Protein AF-A0A929G577-F1 (afdb_monomer)

Secondary structure (DSSP, 8-state):
---HHIIIIIHHHHHHHHHHHHHTTTBHHHHHHHHHHHHHHHHHHHHHHHHHHHHHHHHHHHHHHHHHHHHTT-HHHHHHHHHHHHHHTT--GGGGGHHHHHHHHHHHHHHHHHHHHT--SHHHHHHHHHH--S-HHHHTT-S-B-EETTEETTS--SSSHHHHHHHHHHHHHHHHH----SSHHHHHHHHHHHHHHHHHHHHHHHHS-HHHHHHHHHHHHHHHHHHHHHHTTGGGSPPPSTT--------------------

Solvent-accessible surface area (backbone atoms only — not comparable to full-atom values): 14732 Å² total; per-residue (Å²): 133,85,50,72,60,46,66,70,47,29,34,53,51,33,42,50,38,40,32,37,9,37,76,51,80,38,28,39,52,60,12,46,54,51,50,48,51,53,52,50,58,73,43,36,72,58,50,54,54,45,51,51,53,52,48,55,54,59,71,42,43,68,61,53,48,50,45,45,72,75,28,62,93,38,64,70,60,34,54,50,52,52,51,48,54,32,59,77,67,70,52,66,78,69,58,74,53,50,63,59,64,60,44,51,59,55,50,54,36,49,46,54,26,49,58,46,61,59,41,85,48,72,69,44,46,55,56,40,57,75,54,50,63,96,45,71,56,42,70,71,28,65,83,50,38,51,62,41,94,97,39,48,34,74,38,48,48,86,79,51,59,65,23,51,48,33,17,51,42,43,32,50,51,46,38,31,72,55,71,91,56,89,49,68,70,58,35,52,50,51,49,46,54,49,50,49,52,19,49,51,51,18,52,44,26,55,73,36,32,27,45,56,37,50,40,47,37,53,50,39,54,52,48,45,54,54,41,39,76,76,62,42,58,39,54,74,55,74,75,80,78,81,83,70,69,76,82,73,79,92,71,81,97,79,84,85,89,81,91,83,88,90,133

Structure (mmCIF, N/CA/C/O backbone):
data_AF-A0A929G577-F1
#
_entry.id   AF-A0A929G577-F1
#
loop_
_atom_site.group_PDB
_atom_site.id
_atom_site.type_symbol
_atom_site.label_atom_id
_atom_site.label_alt_id
_atom_site.label_comp_id
_atom_site.label_asym_id
_atom_site.label_entity_id
_atom_site.label_seq_id
_atom_site.pdbx_PDB_ins_code
_atom_site.Cartn_x
_atom_site.Cartn_y
_atom_site.Cartn_z
_atom_site.occupancy
_atom_site.B_iso_or_equiv
_atom_site.auth_seq_id
_atom_site.auth_comp_id
_atom_site.auth_asym_id
_atom_site.auth_atom_id
_atom_site.pdbx_PDB_model_num
ATOM 1 N N . MET A 1 1 ? 28.062 -8.732 -1.985 1.00 46.91 1 MET A N 1
ATOM 2 C CA . MET A 1 1 ? 27.362 -9.634 -1.044 1.00 46.91 1 MET A CA 1
ATOM 3 C C . MET A 1 1 ? 25.885 -9.305 -1.146 1.00 46.91 1 MET A C 1
ATOM 5 O O . MET A 1 1 ? 25.525 -8.196 -0.783 1.00 46.91 1 MET A O 1
ATOM 9 N N . THR A 1 2 ? 25.064 -10.176 -1.731 1.00 66.19 2 THR A N 1
ATOM 10 C CA . THR A 1 2 ? 23.622 -9.915 -1.867 1.00 66.19 2 THR A CA 1
ATOM 11 C C . THR A 1 2 ? 22.959 -10.076 -0.506 1.00 66.19 2 THR A C 1
ATOM 13 O O . THR A 1 2 ? 22.998 -11.157 0.083 1.00 66.19 2 THR A O 1
ATOM 16 N N . ASP A 1 3 ? 22.401 -8.993 0.019 1.00 86.00 3 ASP A N 1
ATOM 17 C CA . ASP A 1 3 ? 21.601 -8.999 1.236 1.00 86.00 3 ASP A CA 1
ATOM 18 C C . ASP A 1 3 ? 20.341 -9.882 1.067 1.00 86.00 3 ASP A C 1
ATOM 20 O O . ASP A 1 3 ? 19.809 -10.010 -0.038 1.00 86.00 3 ASP A O 1
ATOM 24 N N . PRO A 1 4 ? 19.819 -10.511 2.138 1.00 88.56 4 PRO A N 1
ATOM 25 C CA . PRO A 1 4 ? 18.631 -11.365 2.036 1.00 88.56 4 PRO A CA 1
ATOM 26 C C . PRO A 1 4 ? 17.405 -10.648 1.455 1.00 88.56 4 PRO A C 1
ATOM 28 O O . PRO A 1 4 ? 16.566 -11.276 0.812 1.00 88.56 4 PRO A O 1
ATOM 31 N N . TRP A 1 5 ? 17.303 -9.333 1.660 1.00 88.31 5 TRP A N 1
ATOM 32 C CA . TRP A 1 5 ? 16.229 -8.513 1.110 1.00 88.31 5 TRP A CA 1
ATOM 33 C C . TRP A 1 5 ? 16.303 -8.434 -0.418 1.00 88.31 5 TRP A C 1
ATOM 35 O O . TRP A 1 5 ? 15.289 -8.656 -1.091 1.00 88.31 5 TRP A O 1
ATOM 45 N N . SER A 1 6 ? 17.493 -8.184 -0.969 1.00 86.75 6 SER A N 1
ATOM 46 C CA . SER A 1 6 ? 17.673 -8.134 -2.414 1.00 86.75 6 SER A CA 1
ATOM 47 C C . SER A 1 6 ? 17.374 -9.479 -3.068 1.00 86.75 6 SER A C 1
ATOM 49 O O . SER A 1 6 ? 16.644 -9.538 -4.053 1.00 86.75 6 SER A O 1
ATOM 51 N N . LEU A 1 7 ? 17.840 -10.574 -2.469 1.00 86.56 7 LEU A N 1
ATOM 52 C CA . LEU A 1 7 ? 17.656 -11.914 -3.023 1.00 86.56 7 LEU A CA 1
ATOM 53 C C . LEU A 1 7 ? 16.202 -12.413 -2.957 1.00 86.56 7 LEU A C 1
ATOM 55 O O . LEU A 1 7 ? 15.719 -12.994 -3.926 1.00 86.56 7 LEU A O 1
ATOM 59 N N . ILE A 1 8 ? 15.509 -12.205 -1.832 1.00 88.62 8 ILE A N 1
ATOM 60 C CA . ILE A 1 8 ? 14.186 -12.809 -1.579 1.00 88.62 8 ILE A CA 1
ATOM 61 C C . ILE A 1 8 ? 13.042 -11.931 -2.087 1.00 88.62 8 ILE A C 1
ATOM 63 O O . ILE A 1 8 ? 12.005 -12.451 -2.497 1.00 88.62 8 ILE A O 1
ATOM 67 N N . VAL A 1 9 ? 13.193 -10.607 -2.030 1.00 90.69 9 VAL A N 1
ATOM 68 C CA . VAL A 1 9 ? 12.091 -9.679 -2.310 1.00 90.69 9 VAL A CA 1
ATOM 69 C C . VAL A 1 9 ? 12.389 -8.845 -3.543 1.00 90.69 9 VAL A C 1
ATOM 71 O O . VAL A 1 9 ? 11.613 -8.858 -4.495 1.00 90.69 9 VAL A O 1
ATOM 74 N N . LEU A 1 10 ? 13.511 -8.133 -3.552 1.00 90.50 10 LEU A N 1
ATOM 75 C CA . LEU A 1 10 ? 13.765 -7.116 -4.567 1.00 90.50 10 LEU A CA 1
ATOM 76 C C . LEU A 1 10 ? 13.997 -7.704 -5.957 1.00 90.50 10 LEU A C 1
ATOM 78 O O . LEU A 1 10 ? 13.327 -7.296 -6.897 1.00 90.50 10 LEU A O 1
ATOM 82 N N . ASN A 1 11 ? 14.910 -8.667 -6.090 1.00 91.00 11 ASN A N 1
ATOM 83 C CA . ASN A 1 11 ? 15.264 -9.253 -7.379 1.00 91.00 11 ASN A CA 1
ATOM 84 C C . ASN A 1 11 ? 14.065 -9.978 -7.998 1.00 91.00 11 ASN A C 1
ATOM 86 O O . ASN A 1 11 ? 13.803 -9.736 -9.176 1.00 91.00 11 ASN A O 1
ATOM 90 N N . PRO A 1 12 ? 13.276 -10.780 -7.254 1.00 91.50 12 PRO A N 1
ATOM 91 C CA . PRO A 1 12 ? 12.045 -11.341 -7.795 1.00 91.50 12 PRO A CA 1
ATOM 92 C C . PRO A 1 12 ? 11.060 -10.268 -8.261 1.00 91.50 12 PRO A C 1
ATOM 94 O O . PRO A 1 12 ? 10.564 -10.352 -9.381 1.00 91.50 12 PRO A O 1
ATOM 97 N N . VAL A 1 13 ? 10.799 -9.238 -7.447 1.00 92.56 13 VAL A N 1
ATOM 98 C CA . VAL A 1 13 ? 9.854 -8.166 -7.805 1.00 92.56 13 VAL A CA 1
ATOM 99 C C . VAL A 1 13 ? 10.325 -7.405 -9.046 1.00 92.56 13 VAL A C 1
ATOM 101 O O . VAL A 1 13 ? 9.534 -7.203 -9.963 1.00 92.56 13 VAL A O 1
ATOM 104 N N . LEU A 1 14 ? 11.606 -7.044 -9.110 1.00 91.62 14 LEU A N 1
ATOM 105 C CA . LEU A 1 14 ? 12.225 -6.345 -10.234 1.00 91.62 14 LEU A CA 1
ATOM 106 C C . LEU A 1 14 ? 12.154 -7.165 -11.526 1.00 91.62 14 LEU A C 1
ATOM 108 O O . LEU A 1 14 ? 11.685 -6.668 -12.546 1.00 91.62 14 LEU A O 1
ATOM 112 N N . ASN A 1 15 ? 12.573 -8.431 -11.482 1.00 91.19 15 ASN A N 1
ATOM 113 C CA . ASN A 1 15 ? 12.586 -9.293 -12.662 1.00 91.19 15 ASN A CA 1
ATOM 114 C C . ASN A 1 15 ? 11.176 -9.620 -13.150 1.00 91.19 15 ASN A C 1
ATOM 116 O O . ASN A 1 15 ? 10.933 -9.598 -14.353 1.00 91.19 15 ASN A O 1
ATOM 120 N N . VAL A 1 16 ? 10.231 -9.872 -12.239 1.00 92.19 16 VAL A N 1
ATOM 121 C CA . VAL A 1 16 ? 8.821 -10.064 -12.606 1.00 92.19 16 VAL A CA 1
ATOM 122 C C . VAL A 1 16 ? 8.252 -8.788 -13.218 1.00 92.19 16 VAL A C 1
ATOM 124 O O . VAL A 1 16 ? 7.550 -8.868 -14.218 1.00 92.19 16 VAL A O 1
ATOM 127 N N . LEU A 1 17 ? 8.571 -7.612 -12.674 1.00 91.75 17 LEU A N 1
ATOM 128 C CA . LEU A 1 17 ? 8.107 -6.339 -13.222 1.00 91.75 17 LEU A CA 1
ATOM 129 C C . LEU A 1 17 ? 8.631 -6.101 -14.647 1.00 91.75 17 LEU A C 1
ATOM 131 O O . LEU A 1 17 ? 7.856 -5.719 -15.521 1.00 91.75 17 LEU A O 1
ATOM 135 N N . ILE A 1 18 ? 9.914 -6.373 -14.898 1.00 90.00 18 ILE A N 1
ATOM 136 C CA . ILE A 1 18 ? 10.523 -6.249 -16.233 1.00 90.00 18 ILE A CA 1
ATOM 137 C C . ILE A 1 18 ? 9.976 -7.317 -17.193 1.00 90.00 18 ILE A C 1
ATOM 139 O O . ILE A 1 18 ? 9.673 -7.023 -18.344 1.00 90.00 18 ILE A O 1
ATOM 143 N N . ALA A 1 19 ? 9.780 -8.552 -16.733 1.00 90.75 19 ALA A N 1
ATOM 144 C CA . ALA A 1 19 ? 9.179 -9.595 -17.561 1.00 90.75 19 ALA A CA 1
ATOM 145 C C . ALA A 1 19 ? 7.718 -9.273 -17.922 1.00 90.75 19 ALA A C 1
ATOM 147 O O . ALA A 1 19 ? 7.275 -9.521 -19.039 1.00 90.75 19 ALA A O 1
ATOM 148 N N . LEU A 1 20 ? 6.956 -8.690 -16.992 1.00 91.38 20 LEU A N 1
ATOM 149 C CA . LEU A 1 20 ? 5.596 -8.231 -17.267 1.00 91.38 20 LEU A CA 1
ATOM 150 C C . LEU A 1 20 ? 5.586 -7.073 -18.264 1.00 91.38 20 LEU A C 1
ATOM 152 O O . LEU A 1 20 ? 4.678 -7.014 -19.087 1.00 91.38 20 LEU A O 1
ATOM 156 N N . SER A 1 21 ? 6.574 -6.173 -18.225 1.00 89.94 21 SER A N 1
ATOM 157 C CA . SER A 1 21 ? 6.635 -5.072 -19.186 1.00 89.94 21 SER A CA 1
ATOM 158 C C . SER A 1 21 ? 6.885 -5.575 -20.604 1.00 89.94 21 SER A C 1
ATOM 160 O O . SER A 1 21 ? 6.195 -5.116 -21.511 1.00 89.94 21 SER A O 1
ATOM 162 N N . SER A 1 22 ? 7.763 -6.561 -20.817 1.00 86.62 22 SER A N 1
ATOM 163 C CA . SER A 1 22 ? 7.970 -7.137 -22.155 1.00 86.62 22 SER A CA 1
ATOM 164 C C . SER A 1 22 ? 6.767 -7.926 -22.661 1.00 86.62 22 SER A C 1
ATOM 166 O O . SER A 1 22 ? 6.402 -7.782 -23.826 1.00 86.62 22 SER A O 1
ATOM 168 N N . VAL A 1 23 ? 6.097 -8.696 -21.797 1.00 88.31 23 VAL A N 1
ATOM 169 C CA . VAL A 1 23 ? 4.860 -9.409 -22.165 1.00 88.31 23 VAL A CA 1
ATOM 170 C C . VAL A 1 23 ? 3.724 -8.433 -22.501 1.00 88.31 23 VAL A C 1
ATOM 172 O O . VAL A 1 23 ? 2.916 -8.708 -23.384 1.00 88.31 23 VAL A O 1
ATOM 175 N N . LEU A 1 24 ? 3.674 -7.272 -21.842 1.00 89.69 24 LEU A N 1
ATOM 176 C CA . LEU A 1 24 ? 2.654 -6.237 -22.040 1.00 89.69 24 LEU A CA 1
ATOM 177 C C . LEU A 1 24 ? 3.111 -5.154 -23.032 1.00 89.69 24 LEU A C 1
ATOM 179 O O . LEU A 1 24 ? 2.905 -3.960 -22.802 1.00 89.69 24 LEU A O 1
ATOM 183 N N . TRP A 1 25 ? 3.716 -5.576 -24.146 1.00 86.31 25 TRP A N 1
ATOM 184 C CA . TRP A 1 25 ? 4.112 -4.718 -25.275 1.00 86.31 25 TRP A CA 1
ATOM 185 C C . TRP A 1 25 ? 5.078 -3.578 -24.913 1.00 86.31 25 TRP A C 1
ATOM 187 O O . TRP A 1 25 ? 5.026 -2.496 -25.493 1.00 86.31 25 TRP A O 1
ATOM 197 N N . GLY A 1 26 ? 5.948 -3.795 -23.929 1.00 83.25 26 GLY A N 1
ATOM 198 C CA . GLY A 1 26 ? 6.905 -2.795 -23.449 1.00 83.25 26 GLY A CA 1
ATOM 199 C C . GLY A 1 26 ? 6.294 -1.724 -22.538 1.00 83.25 26 GLY A C 1
ATOM 200 O O . GLY A 1 26 ? 6.977 -0.757 -22.197 1.00 83.25 26 GLY A O 1
ATOM 201 N N . ASN A 1 27 ? 5.028 -1.864 -22.127 1.00 89.38 27 ASN A N 1
ATOM 202 C CA . ASN A 1 27 ? 4.348 -0.866 -21.309 1.00 89.38 27 ASN A CA 1
ATOM 203 C C . ASN A 1 27 ? 4.583 -1.101 -19.810 1.00 89.38 27 ASN A C 1
ATOM 205 O O . ASN A 1 27 ? 3.964 -1.961 -19.175 1.00 89.38 27 ASN A O 1
ATOM 209 N N . PHE A 1 28 ? 5.449 -0.282 -19.218 1.00 91.06 28 PHE A N 1
ATOM 210 C CA . PHE A 1 28 ? 5.810 -0.414 -17.810 1.00 91.06 28 PHE A CA 1
ATOM 211 C C . PHE A 1 28 ? 4.658 -0.057 -16.853 1.00 91.06 28 PHE A C 1
ATOM 213 O O . PHE A 1 28 ? 4.560 -0.617 -15.764 1.00 91.06 28 PHE A O 1
ATOM 220 N N . GLY A 1 29 ? 3.725 0.810 -17.260 1.00 93.25 29 GLY A N 1
ATOM 221 C CA . GLY A 1 29 ? 2.542 1.135 -16.456 1.00 93.25 29 GLY A CA 1
ATOM 222 C C . GLY A 1 29 ? 1.577 -0.044 -16.341 1.00 93.25 29 GLY A C 1
ATOM 223 O O . GLY A 1 29 ? 1.113 -0.363 -15.244 1.00 93.25 29 GLY A O 1
ATOM 224 N N . LEU A 1 30 ? 1.344 -0.760 -17.447 1.00 93.88 30 LEU A N 1
ATOM 225 C CA . LEU A 1 30 ? 0.581 -2.011 -17.431 1.00 93.88 30 LEU A CA 1
ATOM 226 C C . LEU A 1 30 ? 1.282 -3.089 -16.596 1.00 93.88 30 LEU A C 1
ATOM 228 O O . LEU A 1 30 ? 0.609 -3.821 -15.873 1.00 93.88 30 LEU A O 1
ATOM 232 N N . ALA A 1 31 ? 2.617 -3.144 -16.628 1.00 94.00 31 ALA A N 1
ATOM 233 C CA . ALA A 1 31 ? 3.390 -4.055 -15.787 1.00 94.00 31 ALA A CA 1
ATOM 234 C C . ALA A 1 31 ? 3.182 -3.784 -14.290 1.00 94.00 31 ALA A C 1
ATOM 236 O O . ALA A 1 31 ? 2.949 -4.721 -13.526 1.00 94.00 31 ALA A O 1
ATOM 237 N N . ILE A 1 32 ? 3.177 -2.511 -13.872 1.00 94.56 32 ILE A N 1
ATOM 238 C CA . ILE A 1 32 ? 2.873 -2.120 -12.485 1.00 94.56 32 ILE A CA 1
ATOM 239 C C . ILE A 1 32 ? 1.452 -2.554 -12.104 1.00 94.56 32 ILE A C 1
ATOM 241 O O . ILE A 1 32 ? 1.252 -3.129 -11.032 1.00 94.56 32 ILE A O 1
ATOM 245 N N . ILE A 1 33 ? 0.459 -2.323 -12.970 1.00 96.25 33 ILE A N 1
ATOM 246 C CA . ILE A 1 33 ? -0.934 -2.736 -12.728 1.00 96.25 33 ILE A CA 1
ATOM 247 C C . ILE A 1 33 ? -1.023 -4.260 -12.575 1.00 96.25 33 ILE A C 1
ATOM 249 O O . ILE A 1 33 ? -1.580 -4.748 -11.590 1.00 96.25 33 ILE A O 1
ATOM 253 N N . ALA A 1 34 ? -0.438 -5.013 -13.507 1.00 95.94 34 ALA A N 1
ATOM 254 C CA . ALA A 1 34 ? -0.445 -6.472 -13.497 1.00 95.94 34 ALA A CA 1
ATOM 255 C C . ALA A 1 34 ? 0.243 -7.034 -12.246 1.00 95.94 34 ALA A C 1
ATOM 257 O O . ALA A 1 34 ? -0.329 -7.877 -11.555 1.00 95.94 34 ALA A O 1
ATOM 258 N N . LEU A 1 35 ? 1.420 -6.509 -11.891 1.00 94.69 35 LEU A N 1
ATOM 259 C CA . LEU A 1 35 ? 2.123 -6.885 -10.667 1.00 94.69 35 LEU A CA 1
ATOM 260 C C . LEU A 1 35 ? 1.274 -6.590 -9.424 1.00 94.69 35 LEU A C 1
ATOM 262 O O . LEU A 1 35 ? 1.186 -7.424 -8.524 1.00 94.69 35 LEU A O 1
ATOM 266 N N . THR A 1 36 ? 0.604 -5.434 -9.385 1.00 95.12 36 THR A N 1
ATOM 267 C CA . THR A 1 36 ? -0.298 -5.070 -8.282 1.00 95.12 36 THR A CA 1
ATOM 268 C C . THR A 1 36 ? -1.408 -6.102 -8.122 1.00 95.12 36 THR A C 1
ATOM 270 O O . THR A 1 36 ? -1.672 -6.549 -7.006 1.00 95.12 36 THR A O 1
ATOM 273 N N . VAL A 1 37 ? -2.041 -6.509 -9.226 1.00 96.06 37 VAL A N 1
ATOM 274 C CA . VAL A 1 37 ? -3.089 -7.537 -9.223 1.00 96.06 37 VAL A CA 1
ATOM 275 C C . VAL A 1 37 ? -2.532 -8.874 -8.740 1.00 96.06 37 VAL A C 1
ATOM 277 O O . VAL A 1 37 ? -3.124 -9.478 -7.849 1.00 96.06 37 VAL A O 1
ATOM 280 N N . ILE A 1 38 ? -1.375 -9.310 -9.246 1.00 94.62 38 ILE A N 1
ATOM 281 C CA . ILE A 1 38 ? -0.730 -10.571 -8.844 1.00 94.62 38 ILE A CA 1
ATOM 282 C C . ILE A 1 38 ? -0.440 -10.580 -7.339 1.00 94.62 38 ILE A C 1
ATOM 284 O O . ILE A 1 38 ? -0.838 -11.512 -6.640 1.00 94.62 38 ILE A O 1
ATOM 288 N N . VAL A 1 39 ? 0.186 -9.523 -6.814 1.00 92.44 39 VAL A N 1
ATOM 289 C CA . VAL A 1 39 ? 0.488 -9.409 -5.379 1.00 92.44 39 VAL A CA 1
ATOM 290 C C . VAL A 1 39 ? -0.802 -9.373 -4.556 1.00 92.44 39 VAL A C 1
ATOM 292 O O . VAL A 1 39 ? -0.895 -10.039 -3.527 1.00 92.44 39 VAL A O 1
ATOM 295 N N . ARG A 1 40 ? -1.834 -8.650 -5.008 1.00 92.06 40 ARG A N 1
ATOM 296 C CA . ARG A 1 40 ? -3.137 -8.602 -4.325 1.00 92.06 40 ARG A CA 1
ATOM 297 C C . ARG A 1 40 ? -3.844 -9.956 -4.316 1.00 92.06 40 ARG A C 1
ATOM 299 O O . ARG A 1 40 ? -4.445 -10.289 -3.300 1.00 92.06 40 ARG A O 1
ATOM 306 N N . LEU A 1 41 ? -3.752 -10.741 -5.389 1.00 93.94 41 LEU A N 1
ATOM 307 C CA . LEU A 1 41 ? -4.303 -12.097 -5.451 1.00 93.94 41 LEU A CA 1
ATOM 308 C C . LEU A 1 41 ? -3.530 -13.061 -4.546 1.00 93.94 41 LEU A C 1
ATOM 310 O O . LEU A 1 41 ? -4.147 -13.816 -3.798 1.00 93.94 41 LEU A O 1
ATOM 314 N N . ALA A 1 42 ? -2.198 -12.983 -4.535 1.00 92.56 42 ALA A N 1
ATOM 315 C CA . ALA A 1 42 ? -1.363 -13.783 -3.640 1.00 92.56 42 ALA A CA 1
ATOM 316 C C . ALA A 1 42 ? -1.642 -13.473 -2.157 1.00 92.56 42 ALA A C 1
ATOM 318 O O . ALA A 1 42 ? -1.711 -14.376 -1.324 1.00 92.56 42 ALA A O 1
ATOM 319 N N . LEU A 1 43 ? -1.863 -12.196 -1.824 1.00 91.38 43 LEU A N 1
ATOM 320 C CA . LEU A 1 43 ? -2.196 -11.746 -0.470 1.00 91.38 43 LEU A CA 1
ATOM 321 C C . LEU A 1 43 ? -3.694 -11.842 -0.140 1.00 91.38 43 LEU A C 1
ATOM 323 O O . LEU A 1 43 ? -4.068 -11.657 1.019 1.00 91.38 43 LEU A O 1
ATOM 327 N N . LEU A 1 44 ? -4.558 -12.179 -1.101 1.00 92.56 44 LEU A N 1
ATOM 328 C CA . LEU A 1 44 ? -6.006 -12.264 -0.912 1.00 92.56 44 LEU A CA 1
ATOM 329 C C . LEU A 1 44 ? -6.428 -13.138 0.282 1.00 92.56 44 LEU A C 1
ATOM 331 O O . LEU A 1 44 ? -7.215 -12.647 1.093 1.00 92.56 44 LEU A O 1
ATOM 335 N N . PRO A 1 45 ? -5.934 -14.381 0.480 1.00 92.38 45 PRO A N 1
ATOM 336 C CA . PRO A 1 45 ? -6.343 -15.189 1.632 1.00 92.38 45 PRO A CA 1
ATOM 337 C C . PRO A 1 45 ? -6.010 -14.511 2.966 1.00 92.38 45 PRO A C 1
ATOM 339 O O . PRO A 1 45 ? -6.776 -14.613 3.928 1.00 92.38 45 PRO A O 1
ATOM 342 N N . LEU A 1 46 ? -4.896 -13.779 3.020 1.00 90.62 46 LEU A N 1
ATOM 343 C CA . LEU A 1 46 ? -4.516 -12.992 4.184 1.00 90.62 46 LEU A CA 1
ATOM 344 C C . LEU A 1 46 ? -5.443 -11.780 4.358 1.00 90.62 46 LEU A C 1
ATOM 346 O O . LEU A 1 46 ? -5.970 -11.569 5.451 1.00 90.62 46 LEU A O 1
ATOM 350 N N . THR A 1 47 ? -5.699 -11.026 3.287 1.00 89.75 47 THR A N 1
ATOM 351 C CA . THR A 1 47 ? -6.602 -9.866 3.297 1.00 89.75 47 THR A CA 1
ATOM 352 C C . THR A 1 47 ? -8.023 -10.252 3.704 1.00 89.75 47 THR A C 1
ATOM 354 O O . THR A 1 47 ? -8.645 -9.558 4.504 1.00 89.75 47 THR A O 1
ATOM 357 N N . LEU A 1 48 ? -8.536 -11.397 3.249 1.00 91.44 48 LEU A N 1
ATOM 358 C CA . LEU A 1 48 ? -9.853 -11.895 3.651 1.00 91.44 48 LEU A CA 1
ATOM 359 C C . LEU A 1 48 ? -9.922 -12.194 5.155 1.00 91.44 48 LEU A C 1
ATOM 361 O O . LEU A 1 48 ? -10.928 -11.877 5.793 1.00 91.44 48 LEU A O 1
ATOM 365 N N . LYS A 1 49 ? -8.864 -12.770 5.743 1.00 88.94 49 LYS A N 1
ATOM 366 C CA . LYS A 1 49 ? -8.782 -12.980 7.200 1.00 88.94 49 LYS A CA 1
ATOM 367 C C . LYS A 1 49 ? -8.775 -11.645 7.952 1.00 88.94 49 LYS A C 1
ATOM 369 O O . LYS A 1 49 ? -9.521 -11.498 8.919 1.00 88.94 49 LYS A O 1
ATOM 374 N N . GLN A 1 50 ? -8.001 -10.666 7.478 1.00 87.81 50 GLN A N 1
ATOM 375 C CA . GLN A 1 50 ? -7.941 -9.319 8.060 1.00 87.81 50 GLN A CA 1
ATOM 376 C C . GLN A 1 50 ? -9.309 -8.619 8.015 1.00 87.81 50 GLN A C 1
ATOM 378 O O . GLN A 1 50 ? -9.790 -8.144 9.040 1.00 87.81 50 GLN A O 1
ATOM 383 N N . LEU A 1 51 ? -9.985 -8.627 6.863 1.00 88.19 51 LEU A N 1
ATOM 384 C CA . LEU A 1 51 ? -11.291 -7.982 6.695 1.00 88.19 51 LEU A CA 1
ATOM 385 C C . LEU A 1 51 ? -12.383 -8.633 7.550 1.00 88.19 51 LEU A C 1
ATOM 387 O O . LEU A 1 51 ? -13.230 -7.932 8.104 1.00 88.19 51 LEU A O 1
ATOM 391 N N . LYS A 1 52 ? -12.360 -9.963 7.707 1.00 87.62 52 LYS A N 1
ATOM 392 C CA . LYS A 1 52 ? -13.272 -10.669 8.622 1.00 87.62 52 LYS A CA 1
ATOM 393 C C . LYS A 1 52 ? -13.054 -10.243 10.076 1.00 87.62 52 LYS A C 1
ATOM 395 O O . LYS A 1 52 ? -14.034 -9.992 10.775 1.00 87.62 52 LYS A O 1
ATOM 400 N N . ALA A 1 53 ? -11.801 -10.098 10.511 1.00 86.94 53 ALA A N 1
ATOM 401 C CA . ALA A 1 53 ? -11.484 -9.598 11.849 1.00 86.94 53 ALA A CA 1
ATOM 402 C C . ALA A 1 53 ? -11.980 -8.154 12.050 1.00 86.94 53 ALA A C 1
ATOM 404 O O . ALA A 1 53 ? -12.614 -7.850 13.062 1.00 86.94 53 ALA A O 1
ATOM 405 N N . THR A 1 54 ? -11.790 -7.279 11.057 1.00 86.81 54 THR A N 1
ATOM 406 C CA . THR A 1 54 ? -12.331 -5.911 11.088 1.00 86.81 54 THR A CA 1
ATOM 407 C C . THR A 1 54 ? -13.860 -5.904 11.149 1.00 86.81 54 THR A C 1
ATOM 409 O O . THR A 1 54 ? -14.436 -5.156 11.934 1.00 86.81 54 THR A O 1
ATOM 412 N N . LYS A 1 55 ? -14.538 -6.770 10.387 1.00 86.81 55 LYS A N 1
ATOM 413 C CA . LYS A 1 55 ? -16.005 -6.901 10.414 1.00 86.81 55 LYS A CA 1
ATOM 414 C C . LYS A 1 55 ? -16.524 -7.351 11.783 1.00 86.81 55 LYS A C 1
ATOM 416 O O . LYS A 1 55 ? -17.530 -6.825 12.254 1.00 86.81 55 LYS A O 1
ATOM 421 N N . ALA A 1 56 ? -15.832 -8.283 12.442 1.00 86.88 56 ALA A N 1
ATOM 422 C CA . ALA A 1 56 ? -16.173 -8.708 13.800 1.00 86.88 56 ALA A CA 1
ATOM 423 C C . ALA A 1 56 ? -16.069 -7.539 14.796 1.00 86.88 56 ALA A C 1
ATOM 425 O O . ALA A 1 56 ? -16.976 -7.324 15.599 1.00 86.88 56 ALA A O 1
ATOM 426 N N . LEU A 1 57 ? -15.018 -6.718 14.681 1.00 85.62 57 LEU A N 1
ATOM 427 C CA . LEU A 1 57 ? -14.856 -5.505 15.487 1.00 85.62 57 LEU A CA 1
ATOM 428 C C . LEU A 1 57 ? -15.972 -4.480 15.232 1.00 85.62 57 LEU A C 1
ATOM 430 O O . LEU A 1 57 ? -16.487 -3.884 16.176 1.00 85.62 57 LEU A O 1
ATOM 434 N N . GLN A 1 58 ? -16.388 -4.302 13.976 1.00 84.50 58 GLN A N 1
ATOM 435 C CA . GLN A 1 58 ? -17.512 -3.428 13.620 1.00 84.50 58 GLN A CA 1
ATOM 436 C C . GLN A 1 58 ? -18.827 -3.881 14.262 1.00 84.50 58 GLN A C 1
ATOM 438 O O . GLN A 1 58 ? -19.573 -3.046 14.766 1.00 84.50 58 GLN A O 1
ATOM 443 N N . GLY A 1 59 ? -19.093 -5.190 14.300 1.00 84.44 59 GLY A N 1
ATOM 444 C CA . GLY A 1 59 ? -20.264 -5.750 14.983 1.00 84.44 59 GLY A CA 1
ATOM 445 C C . GLY A 1 59 ? -20.272 -5.502 16.497 1.00 84.44 59 GLY A C 1
ATOM 446 O O . GLY A 1 59 ? -21.337 -5.446 17.103 1.00 84.44 59 GLY A O 1
ATOM 447 N N . MET A 1 60 ? -19.102 -5.295 17.110 1.00 86.38 60 MET A N 1
ATOM 448 C CA . MET A 1 60 ? -18.974 -4.975 18.537 1.00 86.38 60 MET A CA 1
ATOM 449 C C . MET A 1 60 ? -19.067 -3.482 18.855 1.00 86.38 60 MET A C 1
ATOM 451 O O . MET A 1 60 ? -19.210 -3.130 20.024 1.00 86.38 60 MET A O 1
ATOM 455 N N . GLN A 1 61 ? -19.033 -2.600 17.852 1.00 85.31 61 GLN A N 1
ATOM 456 C CA . GLN A 1 61 ? -19.160 -1.154 18.052 1.00 85.31 61 GLN A CA 1
ATOM 457 C C . GLN A 1 61 ? -20.344 -0.737 18.940 1.00 85.31 61 GLN A C 1
ATOM 459 O O . GLN A 1 61 ? -20.102 0.051 19.848 1.00 85.31 61 GLN A O 1
ATOM 464 N N . PRO A 1 62 ? -21.581 -1.258 18.801 1.00 85.81 62 PRO A N 1
ATOM 465 C CA . PRO A 1 62 ? -22.671 -0.876 19.707 1.00 85.81 62 PRO A CA 1
ATOM 466 C C . PRO A 1 62 ? -22.361 -1.187 21.181 1.00 85.81 62 PRO A C 1
ATOM 468 O O . PRO A 1 62 ? -22.542 -0.327 22.041 1.00 85.81 62 PRO A O 1
ATOM 471 N N . LYS A 1 63 ? -21.789 -2.363 21.475 1.00 87.81 63 LYS A N 1
ATOM 472 C CA . LYS A 1 63 ? -21.384 -2.746 22.840 1.00 87.81 63 LYS A CA 1
ATOM 473 C C . LYS A 1 63 ? -20.241 -1.874 23.364 1.00 87.81 63 LYS A C 1
ATOM 475 O O . LYS A 1 63 ? -20.246 -1.474 24.525 1.00 87.81 63 LYS A O 1
ATOM 480 N N . ILE A 1 64 ? -19.281 -1.537 22.501 1.00 87.44 64 ILE A N 1
ATOM 481 C CA . ILE A 1 64 ? -18.193 -0.605 22.828 1.00 87.44 64 ILE A CA 1
ATOM 482 C C . ILE A 1 64 ? -18.772 0.771 23.191 1.00 87.44 64 ILE A C 1
ATOM 484 O O . ILE A 1 64 ? -18.383 1.356 24.200 1.00 87.44 64 ILE A O 1
ATOM 488 N N . GLN A 1 65 ? -19.748 1.266 22.426 1.00 86.31 65 GLN A N 1
ATOM 489 C CA . GLN A 1 65 ? -20.409 2.546 22.688 1.00 86.31 65 GLN A CA 1
ATOM 490 C C . GLN A 1 65 ? -21.203 2.537 24.004 1.00 86.31 65 GLN A C 1
ATOM 492 O O . GLN A 1 65 ? -21.183 3.525 24.739 1.00 86.31 65 GLN A O 1
ATOM 497 N N . GLU A 1 66 ? -21.879 1.436 24.338 1.00 88.38 66 GLU A N 1
ATOM 498 C CA . GLU A 1 66 ? -22.560 1.272 25.629 1.00 88.38 66 GLU A CA 1
ATOM 499 C C . GLU A 1 66 ? -21.580 1.281 26.806 1.00 88.38 66 GLU A C 1
ATOM 501 O O . GLU A 1 66 ? -21.806 1.992 27.791 1.00 88.38 66 GLU A O 1
ATOM 506 N N . LEU A 1 67 ? -20.460 0.557 26.697 1.00 87.31 67 LEU A N 1
ATOM 507 C CA . LEU A 1 67 ? -19.407 0.571 27.715 1.00 87.31 67 LEU A CA 1
ATOM 508 C C . LEU A 1 67 ? -18.822 1.973 27.900 1.00 87.31 67 LEU A C 1
ATOM 510 O O . LEU A 1 67 ? -18.632 2.408 29.036 1.00 87.31 67 LEU A O 1
ATOM 514 N N . GLN A 1 68 ? -18.598 2.707 26.809 1.00 85.62 68 GLN A N 1
ATOM 515 C CA . GLN A 1 68 ? -18.133 4.094 26.860 1.00 85.62 68 GLN A CA 1
ATOM 516 C C . GLN A 1 68 ? -19.138 5.018 27.553 1.00 85.62 68 GLN A C 1
ATOM 518 O O . GLN A 1 68 ? -18.739 5.828 28.388 1.00 85.62 68 GLN A O 1
ATOM 523 N N . LYS A 1 69 ? -20.444 4.866 27.297 1.00 87.25 69 LYS A N 1
ATOM 524 C CA . LYS A 1 69 ? -21.488 5.623 28.012 1.00 87.25 69 LYS A CA 1
ATOM 525 C C . LYS A 1 69 ? -21.530 5.277 29.504 1.00 87.25 69 LYS A C 1
ATOM 527 O O . LYS A 1 69 ? -21.688 6.170 30.333 1.00 87.25 69 LYS A O 1
ATOM 532 N N . LYS A 1 70 ? -21.365 3.998 29.855 1.00 87.81 70 LYS A N 1
ATOM 533 C CA . LYS A 1 70 ? -21.454 3.501 31.238 1.00 87.81 70 LYS A CA 1
ATOM 534 C C . LYS A 1 70 ? -20.219 3.833 32.083 1.00 87.81 70 LYS A C 1
ATOM 536 O O . LYS A 1 70 ? -20.357 4.164 33.259 1.00 87.81 70 LYS A O 1
ATOM 541 N N . TYR A 1 71 ? -19.023 3.754 31.499 1.00 88.62 71 TYR A N 1
ATOM 542 C CA . TYR A 1 71 ? -17.745 3.885 32.207 1.00 88.62 71 TYR A CA 1
ATOM 543 C C . TYR A 1 71 ? -16.889 5.071 31.749 1.00 88.62 71 TYR A C 1
ATOM 545 O O . TYR A 1 71 ? -15.767 5.206 32.225 1.00 88.62 71 TYR A O 1
ATOM 553 N N . GLY A 1 72 ? -17.390 5.973 30.897 1.00 78.56 72 GLY A N 1
ATOM 554 C CA . GLY A 1 72 ? -16.614 7.100 30.354 1.00 78.56 72 GLY A CA 1
ATOM 555 C C . GLY A 1 72 ? -15.957 8.009 31.404 1.00 78.56 72 GLY A C 1
ATOM 556 O O . GLY A 1 72 ? -14.918 8.608 31.138 1.00 78.56 72 GLY A O 1
ATOM 557 N N . LYS A 1 73 ? -16.503 8.058 32.630 1.00 83.62 73 LYS A N 1
ATOM 558 C CA . LYS A 1 73 ? -15.916 8.788 33.772 1.00 83.62 73 LYS A CA 1
ATOM 559 C C . LYS A 1 73 ? -14.732 8.070 34.438 1.00 83.62 73 LYS A C 1
ATOM 561 O O . LYS A 1 73 ? -13.966 8.704 35.151 1.00 83.62 73 LYS A O 1
ATOM 566 N N . SER A 1 74 ? -14.574 6.762 34.235 1.00 88.62 74 SER A N 1
ATOM 567 C CA . SER A 1 74 ? -13.511 5.943 34.825 1.00 88.62 74 SER A CA 1
ATOM 568 C C . SER A 1 74 ? -12.711 5.259 33.720 1.00 88.62 74 SER A C 1
ATOM 570 O O . SER A 1 74 ? -13.017 4.142 33.308 1.00 88.62 74 SER A O 1
ATOM 572 N N . GLN A 1 75 ? -11.655 5.931 33.258 1.00 83.56 75 GLN A N 1
ATOM 573 C CA . GLN A 1 75 ? -10.785 5.441 32.182 1.00 83.56 75 GLN A CA 1
ATOM 574 C C . GLN A 1 75 ? -10.189 4.059 32.491 1.00 83.56 75 GLN A C 1
ATOM 576 O O . GLN A 1 75 ? -10.176 3.191 31.625 1.00 83.56 75 GLN A O 1
ATOM 581 N N . GLN A 1 76 ? -9.779 3.813 33.740 1.00 89.12 76 GLN A N 1
ATOM 582 C CA . GLN A 1 76 ? -9.252 2.508 34.155 1.00 89.12 76 GLN A CA 1
ATOM 583 C C . GLN A 1 76 ? -10.303 1.392 34.046 1.00 89.12 76 GLN A C 1
ATOM 585 O O . GLN A 1 76 ? -10.019 0.340 33.473 1.00 89.12 76 GLN A O 1
ATOM 590 N N . LYS A 1 77 ? -11.537 1.622 34.525 1.00 91.31 77 LYS A N 1
ATOM 591 C CA . LYS A 1 77 ? -12.621 0.632 34.392 1.00 91.31 77 LYS A CA 1
ATOM 592 C C . LYS A 1 77 ? -13.031 0.439 32.936 1.00 91.31 77 LYS A C 1
ATOM 594 O O . LYS A 1 77 ? -13.251 -0.692 32.523 1.00 91.31 77 LYS A O 1
ATOM 599 N N . LEU A 1 78 ? -13.082 1.515 32.149 1.00 89.38 78 LEU A N 1
ATOM 600 C CA . LEU A 1 78 ? -13.376 1.440 30.720 1.00 89.38 78 LEU A CA 1
ATOM 601 C C . LEU A 1 78 ? -12.354 0.563 29.986 1.00 89.38 78 LEU A C 1
ATOM 603 O O . LEU A 1 78 ? -12.751 -0.308 29.222 1.00 89.38 78 LEU A O 1
ATOM 607 N N . GLN A 1 79 ? -11.056 0.747 30.243 1.00 88.25 79 GLN A N 1
ATOM 608 C CA . GLN A 1 79 ? -10.001 -0.076 29.643 1.00 88.25 79 GLN A CA 1
ATOM 609 C C . GLN A 1 79 ? -10.100 -1.547 30.075 1.00 88.25 79 GLN A C 1
ATOM 611 O O . GLN A 1 79 ? -9.927 -2.441 29.245 1.00 88.25 79 GLN A O 1
ATOM 616 N N . GLN A 1 80 ? -10.422 -1.810 31.346 1.00 91.88 80 GLN A N 1
ATOM 617 C CA . GLN A 1 80 ? -10.594 -3.170 31.863 1.00 91.88 80 GLN A CA 1
ATOM 618 C C . GLN A 1 80 ? -11.788 -3.886 31.217 1.00 91.88 80 GLN A C 1
ATOM 620 O O . GLN A 1 80 ? -11.643 -5.015 30.751 1.00 91.88 80 GLN A O 1
ATOM 625 N N . GLU A 1 81 ? -12.948 -3.234 31.156 1.00 91.81 81 GLU A N 1
ATOM 626 C CA . GLU A 1 81 ? -14.161 -3.800 30.554 1.00 91.81 81 GLU A CA 1
ATOM 627 C C . GLU A 1 81 ? -14.035 -3.928 29.029 1.00 91.81 81 GLU A C 1
ATOM 629 O O . GLU A 1 81 ? -14.456 -4.929 28.460 1.00 91.81 81 GLU A O 1
ATOM 634 N N . MET A 1 82 ? -13.359 -2.985 28.363 1.00 89.62 82 MET A N 1
ATOM 635 C CA . MET A 1 82 ? -12.984 -3.115 26.950 1.00 89.62 82 MET A CA 1
ATOM 636 C C . MET A 1 82 ? -12.113 -4.351 26.703 1.00 89.62 82 MET A C 1
ATOM 638 O O . MET A 1 82 ? -12.368 -5.109 25.770 1.00 89.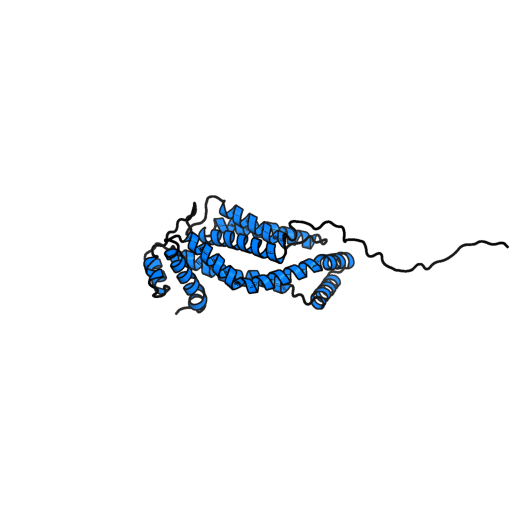62 82 MET A O 1
ATOM 642 N N . LYS A 1 83 ? -11.090 -4.580 27.541 1.00 91.12 83 LYS A N 1
ATOM 643 C CA . LYS A 1 83 ? -10.217 -5.756 27.419 1.00 91.12 83 LYS A CA 1
ATOM 644 C C . LYS A 1 83 ? -11.000 -7.055 27.618 1.00 91.12 83 LYS A C 1
ATOM 646 O O . LYS A 1 83 ? -10.789 -7.993 26.853 1.00 91.12 83 LYS A O 1
ATOM 651 N N . LYS A 1 84 ? -11.902 -7.102 28.607 1.00 92.19 84 LYS A N 1
ATOM 652 C CA . LYS A 1 84 ? -12.793 -8.252 28.828 1.00 92.19 84 LYS A CA 1
ATOM 653 C C . LYS A 1 84 ? -13.689 -8.502 27.620 1.00 92.19 84 LYS A C 1
ATOM 655 O O . LYS A 1 84 ? -13.701 -9.620 27.127 1.00 92.19 84 LYS A O 1
ATOM 660 N N . LEU A 1 85 ? -14.335 -7.463 27.084 1.00 90.88 85 LEU A N 1
ATOM 661 C CA . LEU A 1 85 ? -15.191 -7.576 25.901 1.00 90.88 85 LEU A CA 1
ATOM 662 C C . LEU A 1 85 ? -14.433 -8.168 24.703 1.00 90.88 85 LEU A C 1
ATOM 664 O O . LEU A 1 85 ? -14.944 -9.064 24.036 1.00 90.88 85 LEU A O 1
ATOM 668 N N . TYR A 1 86 ? -13.209 -7.699 24.438 1.00 89.19 86 TYR A N 1
ATOM 669 C CA . TYR A 1 86 ? -12.390 -8.242 23.349 1.00 89.19 86 TYR A CA 1
ATOM 670 C C . TYR A 1 86 ? -11.962 -9.692 23.589 1.00 89.19 86 TYR A C 1
ATOM 672 O O . TYR A 1 86 ? -11.972 -10.487 22.648 1.00 89.19 86 TYR A O 1
ATOM 680 N N . ALA A 1 87 ? -11.615 -10.043 24.831 1.00 89.06 87 ALA A N 1
ATOM 681 C CA . ALA A 1 87 ? -11.237 -11.403 25.202 1.00 89.06 87 ALA A CA 1
ATOM 682 C C . ALA A 1 87 ? -12.421 -12.379 25.093 1.00 89.06 87 ALA A C 1
ATOM 684 O O . ALA A 1 87 ? -12.272 -13.440 24.495 1.00 89.06 87 ALA A O 1
ATOM 685 N N . GLU A 1 88 ? -13.598 -11.998 25.598 1.00 90.06 88 GLU A N 1
ATOM 686 C CA . GLU A 1 88 ? -14.838 -12.784 25.512 1.00 90.06 88 GLU A CA 1
ATOM 687 C C . GLU A 1 88 ? -15.292 -12.987 24.064 1.00 90.06 88 GLU A C 1
ATOM 689 O O . GLU A 1 88 ? -15.774 -14.057 23.703 1.00 90.06 88 GLU A O 1
ATOM 694 N N . ALA A 1 89 ? -15.103 -11.978 23.211 1.00 86.31 89 ALA A N 1
ATOM 695 C CA . ALA A 1 89 ? -15.408 -12.081 21.789 1.00 86.31 89 ALA A CA 1
ATOM 696 C C . ALA A 1 89 ? -14.334 -12.831 20.978 1.00 86.31 89 ALA A C 1
ATOM 698 O O . ALA A 1 89 ? -14.543 -13.083 19.791 1.00 86.31 89 ALA A O 1
ATOM 699 N N . GLY A 1 90 ? -13.179 -13.153 21.573 1.00 84.25 90 GLY A N 1
ATOM 700 C CA . GLY A 1 90 ? -12.058 -13.798 20.882 1.00 84.25 90 GLY A CA 1
ATOM 701 C C . GLY A 1 90 ? -11.436 -12.947 19.767 1.00 84.25 90 GLY A C 1
ATOM 702 O O . GLY A 1 90 ? -10.826 -13.486 18.844 1.00 84.25 90 GLY A O 1
ATOM 703 N N . VAL A 1 91 ? -11.596 -11.619 19.814 1.00 83.00 91 VAL A N 1
ATOM 704 C CA . VAL A 1 91 ? -11.126 -10.702 18.763 1.00 83.00 91 VAL A CA 1
ATOM 705 C C . VAL A 1 91 ? -9.855 -9.991 19.214 1.00 83.00 91 VAL A C 1
ATOM 707 O O . VAL A 1 91 ? -9.835 -9.321 20.244 1.00 83.00 91 VAL A O 1
ATOM 710 N N . ASN A 1 92 ? -8.796 -10.073 18.407 1.00 81.31 92 ASN A N 1
ATOM 711 C CA . ASN A 1 92 ? -7.542 -9.371 18.673 1.00 81.31 92 ASN A CA 1
ATOM 712 C C . ASN A 1 92 ? -7.508 -7.990 17.976 1.00 81.31 92 ASN A C 1
ATOM 714 O O . ASN A 1 92 ? -7.404 -7.944 16.745 1.00 81.31 92 ASN A O 1
ATOM 718 N N . PRO A 1 93 ? -7.520 -6.861 18.716 1.00 74.44 93 PRO A N 1
ATOM 719 C CA . PRO A 1 93 ? -7.450 -5.523 18.123 1.00 74.44 93 PRO A CA 1
ATOM 720 C C . PRO A 1 93 ? -6.124 -5.252 17.391 1.00 74.44 93 PRO A C 1
ATOM 722 O O . PRO A 1 93 ? -6.110 -4.493 16.422 1.00 74.44 93 PRO A O 1
ATOM 725 N N . LEU A 1 94 ? -5.024 -5.916 17.774 1.00 76.38 94 LEU A N 1
ATOM 726 C CA . LEU A 1 94 ? -3.719 -5.772 17.111 1.00 76.38 94 LEU A CA 1
ATOM 727 C C . LEU A 1 94 ? -3.687 -6.405 15.713 1.00 76.38 94 LEU A C 1
ATOM 729 O O . LEU A 1 94 ? -2.864 -6.022 14.884 1.00 76.38 94 LEU A O 1
ATOM 733 N N . GLY A 1 95 ? -4.624 -7.310 15.406 1.00 69.81 95 GLY A N 1
ATOM 734 C CA . GLY A 1 95 ? -4.759 -7.890 14.067 1.00 69.81 95 GLY A CA 1
ATOM 735 C C . GLY A 1 95 ? -5.052 -6.847 12.980 1.00 69.81 95 GLY A C 1
ATOM 736 O O . GLY A 1 95 ? -4.746 -7.076 11.812 1.00 69.81 95 GLY A O 1
ATOM 737 N N . CYS A 1 96 ? -5.573 -5.674 13.361 1.00 73.00 96 CYS A N 1
ATOM 738 C CA . CYS A 1 96 ? -5.851 -4.569 12.443 1.00 73.00 96 CYS A CA 1
ATOM 739 C C . CYS A 1 96 ? -4.588 -3.828 11.970 1.00 73.00 96 CYS A C 1
ATOM 741 O O . CYS A 1 96 ? -4.661 -3.106 10.981 1.00 73.00 96 CYS A O 1
ATOM 743 N N . LEU A 1 97 ? -3.440 -4.003 12.638 1.00 78.81 97 LEU A N 1
ATOM 744 C CA . LEU A 1 97 ? -2.163 -3.383 12.250 1.00 78.81 97 LEU A CA 1
ATOM 745 C C . LEU A 1 97 ? -1.370 -4.237 11.247 1.00 78.81 97 LEU A C 1
ATOM 747 O O . LEU A 1 97 ? -0.491 -3.726 10.554 1.00 78.81 97 LEU A O 1
ATOM 751 N N . TRP A 1 98 ? -1.713 -5.524 11.113 1.00 78.81 98 TRP A N 1
ATOM 752 C CA . TRP A 1 98 ? -1.061 -6.455 10.186 1.00 78.81 98 TRP A CA 1
ATOM 753 C C . TRP A 1 98 ? -1.049 -6.001 8.714 1.00 78.81 98 TRP A C 1
ATOM 755 O O . TRP A 1 98 ? -0.011 -6.154 8.069 1.00 78.81 98 TRP A O 1
ATOM 765 N N . PRO A 1 99 ? -2.135 -5.422 8.153 1.00 78.56 99 PRO A N 1
ATOM 766 C CA . PRO A 1 99 ? -2.135 -4.955 6.767 1.00 78.56 99 PRO A CA 1
ATOM 767 C C . PRO A 1 99 ? -1.022 -3.943 6.498 1.00 78.56 99 PRO A C 1
ATOM 769 O O . PRO A 1 99 ? -0.351 -4.027 5.478 1.00 78.56 99 PRO A O 1
ATOM 772 N N . MET A 1 100 ? -0.786 -3.031 7.441 1.00 82.19 100 MET A N 1
ATOM 773 C CA . MET A 1 100 ? 0.221 -1.986 7.305 1.00 82.19 100 MET A CA 1
ATOM 774 C C . MET A 1 100 ? 1.645 -2.563 7.312 1.00 82.19 100 MET A C 1
ATOM 776 O O . MET A 1 100 ? 2.459 -2.188 6.472 1.00 82.19 100 MET A O 1
ATOM 780 N N . LEU A 1 101 ? 1.929 -3.526 8.198 1.00 87.00 101 LEU A N 1
ATOM 781 C CA . LEU A 1 101 ? 3.245 -4.175 8.284 1.00 87.00 101 LEU A CA 1
ATOM 782 C C . LEU A 1 101 ? 3.611 -4.945 7.017 1.00 87.00 101 LEU A C 1
ATOM 784 O O . LEU A 1 101 ? 4.756 -4.897 6.586 1.00 87.00 101 LEU A O 1
ATOM 788 N N . VAL A 1 102 ? 2.644 -5.632 6.409 1.00 86.88 102 VAL A N 1
ATOM 789 C CA . VAL A 1 102 ? 2.860 -6.354 5.145 1.00 86.88 102 VAL A CA 1
ATOM 790 C C . VAL A 1 102 ? 3.007 -5.380 3.975 1.00 86.88 102 VAL A C 1
ATOM 792 O O . VAL A 1 102 ? 3.749 -5.641 3.031 1.00 86.88 102 VAL A O 1
ATOM 795 N N . GLN A 1 103 ? 2.321 -4.240 4.034 1.00 85.56 103 GLN A N 1
ATOM 796 C CA . GLN A 1 103 ? 2.283 -3.280 2.941 1.00 85.56 103 GLN A CA 1
ATOM 797 C C . GLN A 1 103 ? 3.592 -2.488 2.783 1.00 85.56 103 GLN A C 1
ATOM 799 O O . GLN A 1 103 ? 3.985 -2.215 1.647 1.00 85.56 103 GLN A O 1
ATOM 804 N N . PHE A 1 104 ? 4.277 -2.150 3.883 1.00 90.38 104 PHE A N 1
ATOM 805 C CA . PHE A 1 104 ? 5.532 -1.386 3.840 1.00 90.38 104 PHE A CA 1
ATOM 806 C C . PHE A 1 104 ? 6.634 -2.067 3.005 1.00 90.38 104 PHE A C 1
ATOM 808 O O . PHE A 1 104 ? 7.137 -1.422 2.083 1.00 90.38 104 PHE A O 1
ATOM 815 N N . PRO A 1 105 ? 6.979 -3.354 3.226 1.00 89.94 105 PRO A N 1
ATOM 816 C CA . PRO A 1 105 ? 7.917 -4.075 2.369 1.00 89.94 105 PRO A CA 1
ATOM 817 C C . PRO A 1 105 ? 7.526 -4.049 0.890 1.00 89.94 105 PRO A C 1
ATOM 819 O O . PRO A 1 105 ? 8.370 -3.809 0.033 1.00 89.94 105 PRO A O 1
ATOM 822 N N . VAL A 1 106 ? 6.239 -4.232 0.579 1.00 90.38 106 VAL A N 1
ATOM 823 C CA . VAL A 1 106 ? 5.759 -4.216 -0.811 1.00 90.38 106 VAL A CA 1
ATOM 824 C C . VAL A 1 106 ? 6.016 -2.855 -1.466 1.00 90.38 106 VAL A C 1
ATOM 826 O O . VAL A 1 106 ? 6.463 -2.808 -2.609 1.00 90.38 106 VAL A O 1
ATOM 829 N N . TRP A 1 107 ? 5.792 -1.747 -0.750 1.00 90.62 107 TRP A N 1
ATOM 830 C CA . TRP A 1 107 ? 6.096 -0.406 -1.265 1.00 90.62 107 TRP A CA 1
ATOM 831 C C . TRP A 1 107 ? 7.587 -0.189 -1.487 1.00 90.62 107 TRP A C 1
ATOM 833 O O . TRP A 1 107 ? 7.963 0.330 -2.533 1.00 90.62 107 TRP A O 1
ATOM 843 N N . ILE A 1 108 ? 8.430 -0.601 -0.537 1.00 92.19 108 ILE A N 1
ATOM 844 C CA . ILE A 1 108 ? 9.887 -0.446 -0.641 1.00 92.19 108 ILE A CA 1
ATOM 845 C C . ILE A 1 108 ? 10.414 -1.241 -1.837 1.00 92.19 108 ILE A C 1
ATOM 847 O O . ILE A 1 108 ? 11.168 -0.705 -2.647 1.00 92.19 108 ILE A O 1
ATOM 851 N N . ALA A 1 109 ? 9.985 -2.497 -1.974 1.00 92.81 109 ALA A N 1
ATOM 852 C CA . ALA A 1 109 ? 10.395 -3.365 -3.069 1.00 92.81 109 ALA A CA 1
ATOM 853 C C . ALA A 1 109 ? 9.980 -2.788 -4.424 1.00 92.81 109 ALA A C 1
ATOM 855 O O . ALA A 1 109 ? 10.795 -2.731 -5.344 1.00 92.81 109 ALA A O 1
ATOM 856 N N . LEU A 1 110 ? 8.739 -2.308 -4.539 1.00 91.75 110 LEU A N 1
ATOM 857 C CA . LEU A 1 110 ? 8.253 -1.722 -5.781 1.00 91.75 110 LEU A CA 1
ATOM 858 C C . LEU A 1 110 ? 8.958 -0.404 -6.111 1.00 91.75 110 LEU A C 1
ATOM 860 O O . LEU A 1 110 ? 9.381 -0.220 -7.245 1.00 91.75 110 LEU A O 1
ATOM 864 N N . TYR A 1 111 ? 9.122 0.490 -5.135 1.00 92.81 111 TYR A N 1
ATOM 865 C CA . TYR A 1 111 ? 9.836 1.752 -5.324 1.00 92.81 111 TYR A CA 1
ATOM 866 C C . TYR A 1 111 ? 11.267 1.515 -5.815 1.00 92.81 111 TYR A C 1
ATOM 868 O O . TYR A 1 111 ? 11.664 2.069 -6.838 1.00 92.81 111 TYR A O 1
ATOM 876 N N . GLN A 1 112 ? 12.021 0.641 -5.139 1.00 91.94 112 GLN A N 1
ATOM 877 C CA . GLN A 1 112 ? 13.383 0.296 -5.550 1.00 91.94 112 GLN A CA 1
ATOM 878 C C . GLN A 1 112 ? 13.405 -0.362 -6.935 1.00 91.94 112 GLN A C 1
ATOM 880 O O . GLN A 1 112 ? 14.288 -0.063 -7.735 1.00 91.94 112 GLN A O 1
ATOM 885 N N . SER A 1 113 ? 12.419 -1.208 -7.244 1.00 91.38 113 SER A N 1
ATOM 886 C CA . SER A 1 113 ? 12.320 -1.852 -8.557 1.00 91.38 113 SER A CA 1
ATOM 887 C C . SER A 1 113 ? 12.054 -0.844 -9.675 1.00 91.38 113 SER A C 1
ATOM 889 O O . SER A 1 113 ? 12.730 -0.886 -10.696 1.00 91.38 113 SER A O 1
ATOM 891 N N . ILE A 1 114 ? 11.121 0.094 -9.479 1.00 90.00 114 ILE A N 1
ATOM 892 C CA . ILE A 1 114 ? 10.814 1.157 -10.449 1.00 90.00 114 ILE A CA 1
ATOM 893 C C . ILE A 1 114 ? 12.042 2.044 -10.665 1.00 90.00 114 ILE A C 1
ATOM 895 O O . ILE A 1 114 ? 12.422 2.286 -11.807 1.00 90.00 114 ILE A O 1
ATOM 899 N N . MET A 1 115 ? 12.684 2.491 -9.581 1.00 89.19 115 MET A N 1
ATOM 900 C CA . MET A 1 115 ? 13.843 3.384 -9.667 1.00 89.19 115 MET A CA 1
ATOM 901 C C . MET A 1 115 ? 15.028 2.734 -10.379 1.00 89.19 115 MET A C 1
ATOM 903 O O . MET A 1 115 ? 15.734 3.430 -11.094 1.00 89.19 115 MET A O 1
ATOM 907 N N . ARG A 1 116 ? 15.237 1.420 -10.224 1.00 88.81 116 ARG A N 1
ATOM 908 C CA . ARG A 1 116 ? 16.296 0.685 -10.937 1.00 88.81 116 ARG A CA 1
ATOM 909 C C . ARG A 1 116 ? 15.934 0.389 -12.388 1.00 88.81 116 ARG A C 1
ATOM 911 O O . ARG A 1 116 ? 16.771 0.552 -13.263 1.00 88.81 116 ARG A O 1
ATOM 918 N N . ALA A 1 117 ? 14.698 -0.029 -12.650 1.00 86.69 117 ALA A N 1
ATOM 919 C CA . ALA A 1 117 ? 14.255 -0.400 -13.993 1.00 86.69 117 ALA A CA 1
ATOM 920 C C . ALA A 1 117 ? 14.149 0.799 -14.948 1.00 86.69 117 ALA A C 1
ATOM 922 O O . ALA A 1 117 ? 14.330 0.642 -16.152 1.00 86.69 117 ALA A O 1
ATOM 923 N N . LEU A 1 118 ? 13.841 1.987 -14.420 1.00 85.69 118 LEU A N 1
ATOM 924 C CA . LEU A 1 118 ? 13.725 3.224 -15.198 1.00 85.69 118 LEU A CA 1
ATOM 925 C C . LEU A 1 118 ? 14.983 4.099 -15.122 1.00 85.69 118 LEU A C 1
ATOM 927 O O . LEU A 1 118 ? 14.966 5.232 -15.604 1.00 85.69 118 LEU A O 1
ATO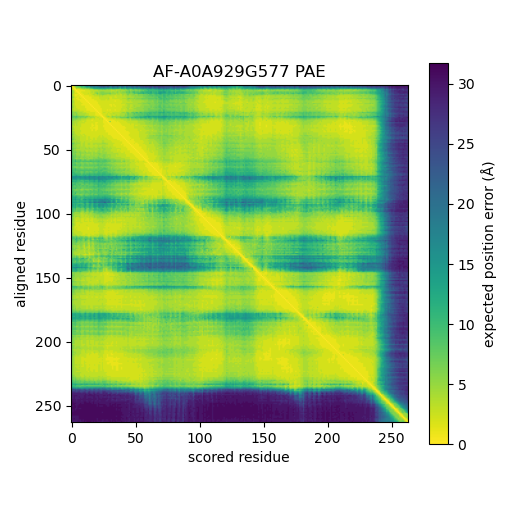M 931 N N . ALA A 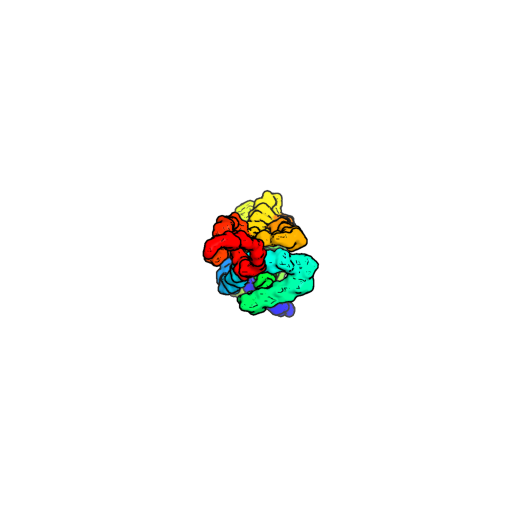1 119 ? 16.062 3.602 -14.516 1.00 82.00 119 ALA A N 1
ATOM 932 C CA . ALA A 1 119 ? 17.313 4.332 -14.451 1.00 82.00 119 ALA A CA 1
ATOM 933 C C . ALA A 1 119 ? 17.970 4.384 -15.839 1.00 82.00 119 ALA A C 1
ATOM 935 O O . ALA A 1 119 ? 18.100 3.373 -16.526 1.00 82.00 119 ALA A O 1
ATOM 936 N N . THR A 1 120 ? 18.367 5.582 -16.263 1.00 73.88 120 THR A N 1
ATOM 937 C CA . THR A 1 120 ? 18.908 5.829 -17.609 1.00 73.88 120 THR A CA 1
ATOM 938 C C . THR A 1 120 ? 20.410 6.110 -17.615 1.00 73.88 120 THR A C 1
ATOM 940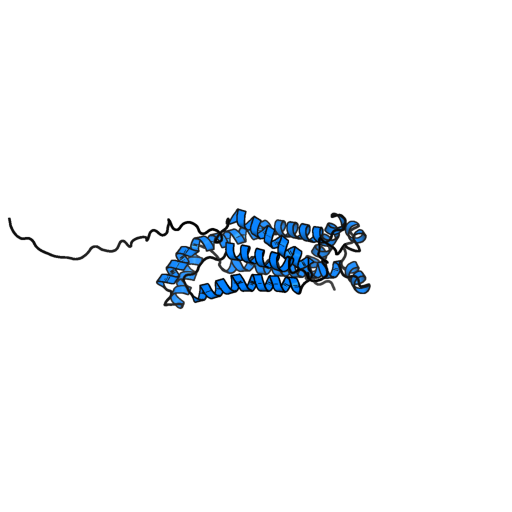 O O . THR A 1 120 ? 20.964 6.414 -18.670 1.00 73.88 120 THR A O 1
ATOM 943 N N . THR A 1 121 ? 21.090 6.047 -16.464 1.00 81.06 121 THR A N 1
ATOM 944 C CA . THR A 1 121 ? 22.538 6.301 -16.390 1.00 81.06 121 THR A CA 1
ATOM 945 C C . THR A 1 121 ? 23.332 5.015 -16.652 1.00 81.06 121 THR A C 1
ATOM 947 O O . THR A 1 121 ? 22.908 3.949 -16.201 1.00 81.06 121 THR A O 1
ATOM 950 N N . PRO A 1 122 ? 24.495 5.067 -17.328 1.00 77.56 122 PRO A N 1
ATOM 951 C CA . PRO A 1 122 ? 25.286 3.870 -17.636 1.00 77.56 122 PRO A CA 1
ATOM 952 C C . PRO A 1 122 ? 25.608 3.009 -16.407 1.00 77.56 122 PRO A C 1
ATOM 954 O O . PRO A 1 122 ? 25.397 1.799 -16.436 1.00 77.56 122 PRO A O 1
ATOM 957 N N . ASP A 1 123 ? 26.010 3.634 -15.298 1.00 80.44 123 ASP A N 1
ATOM 958 C CA . ASP A 1 123 ? 26.324 2.927 -14.049 1.00 80.44 123 ASP A CA 1
ATOM 959 C C . ASP A 1 123 ? 25.105 2.197 -13.471 1.00 80.44 123 ASP A C 1
ATOM 961 O O . ASP A 1 123 ? 25.213 1.067 -12.997 1.00 80.44 123 ASP A O 1
ATOM 965 N N . SER A 1 124 ? 23.922 2.811 -13.558 1.00 81.75 124 SER A N 1
ATOM 966 C CA . SER A 1 124 ? 22.676 2.197 -13.089 1.00 81.75 124 SER A CA 1
ATOM 967 C C . SER A 1 124 ? 22.220 1.029 -13.963 1.00 81.75 124 SER A C 1
ATOM 969 O O . SER A 1 124 ? 21.616 0.091 -13.452 1.00 81.75 124 SER A O 1
ATOM 971 N N . LEU A 1 125 ? 22.546 1.045 -15.259 1.00 79.75 125 LEU A N 1
ATOM 972 C CA . LEU A 1 125 ? 22.272 -0.068 -16.168 1.00 79.75 125 LEU A CA 1
ATOM 973 C C . LEU A 1 125 ? 23.206 -1.252 -15.892 1.00 79.75 125 LEU A C 1
ATOM 975 O O . LEU A 1 125 ? 22.767 -2.402 -15.931 1.00 79.75 125 LEU A O 1
ATOM 979 N N . LEU A 1 126 ? 24.473 -0.980 -15.564 1.00 81.56 126 LEU A N 1
ATOM 980 C CA . LEU A 1 126 ? 25.405 -1.997 -15.079 1.00 81.56 126 LEU A CA 1
ATOM 981 C C . LEU A 1 126 ? 24.929 -2.600 -13.750 1.00 81.56 126 LEU A C 1
ATOM 983 O O . LEU A 1 126 ? 24.873 -3.824 -13.643 1.00 81.56 126 LEU A O 1
ATOM 987 N N . ASP A 1 127 ? 24.526 -1.780 -12.776 1.00 82.50 127 ASP A N 1
ATOM 988 C CA . ASP A 1 127 ? 23.960 -2.268 -11.507 1.00 82.50 127 ASP A CA 1
ATOM 989 C C . ASP A 1 127 ? 22.686 -3.090 -11.739 1.00 82.50 127 ASP A C 1
ATOM 991 O O . ASP A 1 127 ? 22.554 -4.200 -11.222 1.00 82.50 127 ASP A O 1
ATOM 995 N N . LEU A 1 128 ? 21.778 -2.606 -12.594 1.00 81.81 128 LEU A N 1
ATOM 996 C CA . LEU A 1 128 ? 20.575 -3.332 -12.986 1.00 81.81 128 LEU A CA 1
ATOM 997 C C . LEU A 1 128 ? 20.939 -4.711 -13.539 1.00 81.81 128 LEU A C 1
ATOM 999 O O . LEU A 1 128 ? 20.393 -5.702 -13.059 1.00 81.81 128 LEU A O 1
ATOM 1003 N N . SER A 1 129 ? 21.898 -4.784 -14.471 1.00 81.75 129 SER A N 1
ATOM 1004 C CA . SER A 1 129 ? 22.317 -6.039 -15.108 1.00 81.75 129 SER A CA 1
ATOM 1005 C C . SER A 1 129 ? 22.776 -7.110 -14.111 1.00 81.75 129 SER A C 1
ATOM 1007 O O . SER A 1 129 ? 22.503 -8.289 -14.324 1.00 81.75 129 SER A O 1
ATOM 1009 N N . GLN A 1 130 ? 23.384 -6.718 -12.984 1.00 83.69 130 GLN A N 1
ATOM 1010 C CA . GLN A 1 130 ? 23.818 -7.644 -11.928 1.00 83.69 130 GLN A CA 1
ATOM 1011 C C . GLN A 1 130 ? 22.649 -8.251 -11.137 1.00 83.69 130 GLN A C 1
ATOM 1013 O O . GLN A 1 130 ? 22.803 -9.293 -10.501 1.00 83.69 130 GLN A O 1
ATOM 1018 N N . HIS A 1 131 ? 21.482 -7.608 -11.171 1.00 84.75 131 HIS A N 1
ATOM 1019 C CA . HIS A 1 131 ? 20.270 -8.047 -10.481 1.00 84.75 131 HIS A CA 1
ATOM 1020 C C . HIS A 1 131 ? 19.270 -8.747 -11.416 1.00 84.75 131 HIS A C 1
ATOM 1022 O O . HIS A 1 131 ? 18.272 -9.300 -10.938 1.00 84.75 131 HIS A O 1
ATOM 1028 N N . LEU A 1 132 ? 19.510 -8.734 -12.732 1.00 83.69 132 LEU A N 1
ATOM 1029 C CA . LEU A 1 132 ? 18.650 -9.408 -13.700 1.00 83.69 132 LEU A CA 1
ATOM 1030 C C . LEU A 1 132 ? 18.881 -10.917 -13.680 1.00 83.69 132 LEU A C 1
ATOM 1032 O O . LEU A 1 132 ? 20.005 -11.413 -13.636 1.00 83.69 132 LEU A O 1
ATOM 1036 N N . TYR A 1 133 ? 17.789 -11.661 -13.764 1.00 83.88 133 TYR A N 1
ATOM 1037 C CA . TYR A 1 133 ? 17.832 -13.080 -14.059 1.00 83.88 133 TYR A CA 1
ATOM 1038 C C . TYR A 1 133 ? 18.166 -13.276 -15.535 1.00 83.88 133 TYR A C 1
ATOM 1040 O O . TYR A 1 133 ? 17.800 -12.470 -16.388 1.00 83.88 133 TYR A O 1
ATOM 1048 N N . SER A 1 134 ? 18.815 -14.392 -15.856 1.00 81.25 134 SER A N 1
ATOM 1049 C CA . SER A 1 134 ? 19.225 -14.784 -17.211 1.00 81.25 134 SER A CA 1
ATOM 1050 C C . SER A 1 134 ? 18.052 -15.189 -18.124 1.00 81.25 134 SER A C 1
ATOM 1052 O O . SER A 1 134 ? 18.205 -15.981 -19.052 1.00 81.25 134 SER A O 1
ATOM 1054 N N . TRP A 1 135 ? 16.853 -14.666 -17.861 1.00 79.88 135 TRP A N 1
ATOM 1055 C CA . TRP A 1 135 ? 15.645 -14.937 -18.628 1.00 79.88 135 TRP A CA 1
ATOM 1056 C C . TRP A 1 135 ? 15.641 -14.103 -19.919 1.00 79.88 135 TRP A C 1
ATOM 1058 O O . TRP A 1 135 ? 15.716 -12.875 -19.839 1.00 79.88 135 TRP A O 1
ATOM 1068 N N . PRO A 1 136 ? 15.459 -14.719 -21.106 1.00 74.06 136 PRO A N 1
ATOM 1069 C CA . PRO A 1 136 ? 15.464 -13.993 -22.384 1.00 74.06 136 PRO A CA 1
ATOM 1070 C C . PRO A 1 136 ? 14.440 -12.849 -22.448 1.00 74.06 136 PRO A C 1
ATOM 1072 O O . PRO A 1 136 ? 14.688 -11.801 -23.042 1.00 74.06 136 PRO A O 1
ATOM 1075 N N . VAL A 1 137 ? 13.302 -13.043 -21.775 1.00 75.75 137 VAL A N 1
ATOM 1076 C CA . VAL A 1 137 ? 12.178 -12.098 -21.679 1.00 75.75 137 VAL A CA 1
ATOM 1077 C C . VAL A 1 137 ? 12.551 -10.817 -20.917 1.00 75.75 137 VAL A C 1
ATOM 1079 O O . VAL A 1 137 ? 11.944 -9.773 -21.141 1.00 75.75 137 VAL A O 1
ATOM 1082 N N . VAL A 1 138 ? 13.556 -10.879 -20.037 1.00 74.69 138 VAL A N 1
ATOM 1083 C CA . VAL A 1 138 ? 14.026 -9.750 -19.219 1.00 74.69 138 VAL A CA 1
ATOM 1084 C C . VAL A 1 138 ? 15.068 -8.927 -19.979 1.00 74.69 138 VAL A C 1
ATOM 1086 O O . VAL A 1 138 ? 15.002 -7.702 -19.992 1.00 74.69 138 VAL A O 1
ATOM 1089 N N . THR A 1 139 ? 15.995 -9.584 -20.680 1.00 69.00 139 THR A N 1
ATOM 1090 C CA . THR A 1 139 ? 17.082 -8.911 -21.414 1.00 69.00 139 THR A CA 1
ATOM 1091 C C . THR A 1 139 ? 16.606 -8.131 -22.640 1.00 69.00 139 THR A C 1
ATOM 1093 O O . THR A 1 139 ? 17.229 -7.146 -23.016 1.00 69.00 139 THR A O 1
ATOM 1096 N N . GLN A 1 140 ? 15.497 -8.546 -23.260 1.00 68.81 140 GLN A N 1
ATOM 1097 C CA . GLN A 1 140 ? 14.921 -7.876 -24.438 1.00 68.81 140 GLN A CA 1
ATOM 1098 C C . GLN A 1 140 ? 14.006 -6.694 -24.079 1.00 68.81 140 GLN A C 1
ATOM 1100 O O . GLN A 1 140 ? 13.605 -5.934 -24.953 1.00 68.81 140 GLN A O 1
ATOM 1105 N N . ALA A 1 141 ? 13.662 -6.539 -22.798 1.00 69.31 141 ALA A N 1
ATOM 1106 C CA . ALA A 1 141 ? 12.718 -5.536 -22.308 1.00 69.31 141 ALA A CA 1
ATOM 1107 C C . ALA A 1 141 ? 13.349 -4.149 -22.075 1.00 69.31 141 ALA A C 1
ATOM 1109 O O . ALA A 1 141 ? 12.663 -3.222 -21.639 1.00 69.31 141 ALA A O 1
ATOM 1110 N N . ILE A 1 142 ? 14.662 -4.019 -22.283 1.00 70.12 142 ILE A N 1
ATOM 1111 C CA . ILE A 1 142 ? 15.445 -2.830 -21.940 1.00 70.12 142 ILE A CA 1
ATOM 1112 C C . ILE A 1 142 ? 15.769 -2.055 -23.228 1.00 70.12 142 ILE A C 1
ATOM 1114 O O . ILE A 1 142 ? 16.302 -2.659 -24.160 1.00 70.12 142 ILE A O 1
ATOM 1118 N N . PRO A 1 143 ? 15.509 -0.732 -23.292 1.00 69.06 143 PRO A N 1
ATOM 1119 C CA . PRO A 1 143 ? 14.982 0.133 -22.229 1.00 69.06 143 PRO A CA 1
ATOM 1120 C C . PRO A 1 143 ? 13.461 0.005 -22.031 1.00 69.06 143 PRO A C 1
ATOM 1122 O O . PRO A 1 143 ? 12.693 -0.030 -22.989 1.00 69.06 143 PRO A O 1
ATOM 1125 N N . CYS A 1 144 ? 13.017 -0.017 -20.770 1.00 72.69 144 CYS A N 1
ATOM 1126 C CA . CYS A 1 144 ? 11.595 -0.070 -20.431 1.00 72.69 144 CYS A CA 1
ATOM 1127 C C . CYS A 1 144 ? 10.894 1.256 -20.771 1.00 72.69 144 CYS A C 1
ATOM 1129 O O . CYS A 1 144 ? 11.382 2.334 -20.426 1.00 72.69 144 CYS A O 1
ATOM 1131 N N . GLY A 1 145 ? 9.716 1.188 -21.400 1.00 79.62 145 GLY A N 1
ATOM 1132 C CA . GLY A 1 145 ? 8.912 2.373 -21.697 1.00 79.62 145 GLY A CA 1
ATOM 1133 C C . GLY A 1 145 ? 8.418 3.050 -20.416 1.00 79.62 145 GLY A C 1
ATOM 1134 O O . GLY A 1 145 ? 7.568 2.507 -19.717 1.00 79.62 145 GLY A O 1
ATOM 1135 N N . SER A 1 146 ? 8.928 4.244 -20.108 1.00 84.94 146 SER A N 1
ATOM 1136 C CA . SER A 1 146 ? 8.594 4.989 -18.881 1.00 84.94 146 SER A CA 1
ATOM 1137 C C . SER A 1 146 ? 7.283 5.778 -18.958 1.00 84.94 146 SER A C 1
ATOM 1139 O O . SER A 1 146 ? 6.808 6.275 -17.938 1.00 84.94 146 SER A O 1
ATOM 1141 N N . GLN A 1 147 ? 6.693 5.902 -20.148 1.00 91.25 147 GLN A N 1
ATOM 1142 C CA . GLN A 1 147 ? 5.464 6.657 -20.381 1.00 91.25 147 GLN A CA 1
ATOM 1143 C C . GLN A 1 147 ? 4.228 5.772 -20.212 1.00 91.25 147 GLN A C 1
ATOM 1145 O O . GLN A 1 147 ? 4.139 4.687 -20.789 1.00 91.25 147 GLN A O 1
ATOM 1150 N N . PHE A 1 148 ? 3.244 6.256 -19.457 1.00 93.56 148 PHE A N 1
ATOM 1151 C CA . PHE A 1 148 ? 1.941 5.612 -19.327 1.00 93.56 148 PHE A CA 1
ATOM 1152 C C . PHE A 1 148 ? 0.839 6.654 -19.159 1.00 93.56 148 PHE A C 1
ATOM 1154 O O . PHE A 1 148 ? 0.805 7.371 -18.162 1.00 93.56 148 PHE A O 1
ATOM 1161 N N . LEU A 1 149 ? -0.095 6.715 -20.112 1.00 93.69 149 LEU A N 1
ATOM 1162 C CA . LEU A 1 149 ? -1.112 7.771 -20.173 1.00 93.69 149 LEU A CA 1
ATOM 1163 C C . LEU A 1 149 ? -0.442 9.161 -20.212 1.00 93.69 149 LEU A C 1
ATOM 1165 O O . LEU A 1 149 ? 0.320 9.429 -21.134 1.00 93.69 149 LEU A O 1
ATOM 1169 N N . TRP A 1 150 ? -0.702 10.028 -19.230 1.00 93.12 150 TRP A N 1
ATOM 1170 C CA . TRP A 1 150 ? -0.046 11.334 -19.064 1.00 93.12 150 TRP A CA 1
ATOM 1171 C C . TRP A 1 150 ? 1.167 11.289 -18.116 1.00 93.12 150 TRP A C 1
ATOM 1173 O O . TRP A 1 150 ? 1.735 12.329 -17.788 1.00 93.12 150 TRP A O 1
ATOM 1183 N N . LEU A 1 151 ? 1.535 10.103 -17.623 1.00 93.75 151 LEU A N 1
ATOM 1184 C CA . LEU A 1 151 ? 2.537 9.922 -16.579 1.00 93.75 151 LEU A CA 1
ATOM 1185 C C . LEU A 1 151 ? 3.900 9.567 -17.161 1.00 93.75 151 LEU A C 1
ATOM 1187 O O . LEU A 1 151 ? 4.015 8.702 -18.031 1.00 93.75 151 LEU A O 1
ATOM 1191 N N . ASN A 1 152 ? 4.938 10.134 -16.550 1.00 92.75 152 ASN A N 1
ATOM 1192 C CA . ASN A 1 152 ? 6.292 9.608 -16.630 1.00 92.75 152 ASN A CA 1
ATOM 1193 C C . ASN A 1 152 ? 6.608 8.860 -15.331 1.00 92.75 152 ASN A C 1
ATOM 1195 O O . ASN A 1 152 ? 6.832 9.476 -14.289 1.00 92.75 152 ASN A O 1
ATOM 1199 N N . LEU A 1 153 ? 6.617 7.530 -15.393 1.00 92.06 153 LEU A N 1
ATOM 1200 C CA . LEU A 1 153 ? 6.608 6.636 -14.231 1.00 92.06 153 LEU A CA 1
ATOM 1201 C C . LEU A 1 153 ? 7.845 6.763 -13.330 1.00 92.06 153 LEU A C 1
ATOM 1203 O O . LEU A 1 153 ? 7.772 6.382 -12.160 1.00 92.06 153 LEU A O 1
ATOM 1207 N N . GLY A 1 154 ? 8.946 7.312 -13.852 1.00 91.06 154 GLY A N 1
ATOM 1208 C CA . GLY A 1 154 ? 10.182 7.569 -13.105 1.00 91.06 154 GLY A CA 1
ATOM 1209 C C . GLY A 1 154 ? 10.198 8.894 -12.336 1.00 91.06 154 GLY A C 1
ATOM 1210 O O . GLY A 1 154 ? 11.065 9.088 -11.489 1.00 91.06 154 GLY A O 1
ATOM 1211 N N . TYR A 1 155 ? 9.237 9.789 -12.584 1.00 91.12 155 TYR A N 1
ATOM 1212 C CA . TYR A 1 155 ? 9.175 11.123 -11.981 1.00 91.12 155 TYR A CA 1
ATOM 1213 C C . TYR A 1 155 ? 7.822 11.365 -11.299 1.00 91.12 155 TYR A C 1
ATOM 1215 O O . TYR A 1 155 ? 6.838 10.700 -11.641 1.00 91.12 155 TYR A O 1
ATOM 1223 N N . PRO A 1 156 ? 7.739 12.289 -10.327 1.00 93.50 156 PRO A N 1
ATOM 1224 C CA . PRO A 1 156 ? 6.464 12.669 -9.723 1.00 93.50 156 PRO A CA 1
ATOM 1225 C C . PRO A 1 156 ? 5.461 13.226 -10.746 1.00 93.50 156 PRO A C 1
ATOM 1227 O O . PRO A 1 156 ? 5.850 13.870 -11.720 1.00 93.50 156 PRO A O 1
ATOM 1230 N N . ASP A 1 157 ? 4.166 12.985 -10.518 1.00 91.94 157 ASP A N 1
ATOM 1231 C CA . ASP A 1 157 ? 3.083 13.531 -11.352 1.00 91.94 157 ASP A CA 1
ATOM 1232 C C . ASP A 1 157 ? 2.833 15.009 -11.011 1.00 91.94 157 ASP A C 1
ATOM 1234 O O . ASP A 1 157 ? 2.546 15.351 -9.863 1.00 91.94 157 ASP A O 1
ATOM 1238 N N . SER A 1 158 ? 2.906 15.888 -12.012 1.00 87.88 158 SER A N 1
ATOM 1239 C CA . SER A 1 158 ? 2.687 17.331 -11.855 1.00 87.88 158 SER A CA 1
ATOM 1240 C C . SER A 1 158 ? 1.215 17.751 -11.951 1.00 87.88 158 SER A C 1
ATOM 1242 O O . SER A 1 158 ? 0.878 18.878 -11.594 1.00 87.88 158 SER A O 1
ATOM 1244 N N . THR A 1 159 ? 0.322 16.871 -12.414 1.00 89.94 159 THR A N 1
ATOM 1245 C CA . THR A 1 159 ? -1.066 17.224 -12.772 1.00 89.94 159 THR A CA 1
ATOM 1246 C C . THR A 1 159 ? -2.057 17.180 -11.605 1.00 89.94 159 THR A C 1
ATOM 1248 O O . THR A 1 159 ? -3.230 17.501 -11.785 1.00 89.94 159 THR A O 1
ATOM 1251 N N . LEU A 1 160 ? -1.615 16.776 -10.406 1.00 93.50 160 LEU A N 1
ATOM 1252 C CA . LEU A 1 160 ? -2.439 16.500 -9.212 1.00 93.50 160 LEU A CA 1
ATOM 1253 C C . LEU A 1 160 ? -3.490 15.385 -9.380 1.00 93.50 160 LEU A C 1
ATOM 1255 O O . LEU A 1 160 ? -4.124 15.002 -8.393 1.00 93.50 160 LEU A O 1
ATOM 1259 N N . ILE A 1 161 ? -3.674 14.825 -10.580 1.00 95.12 161 ILE A N 1
ATOM 1260 C CA . ILE A 1 161 ? -4.719 13.834 -10.863 1.00 95.12 161 ILE A CA 1
ATOM 1261 C C . ILE A 1 161 ? -4.517 12.595 -9.986 1.00 95.12 161 ILE A C 1
ATOM 1263 O O . ILE A 1 161 ? -5.451 12.158 -9.307 1.00 95.12 161 ILE A O 1
ATOM 1267 N N . LEU A 1 162 ? -3.292 12.060 -9.924 1.00 94.75 162 LEU A N 1
ATOM 1268 C CA . LEU A 1 162 ? -3.004 10.910 -9.065 1.00 94.75 162 LEU A CA 1
ATOM 1269 C C . LEU A 1 162 ? -3.145 11.229 -7.575 1.00 94.75 162 LEU A C 1
ATOM 1271 O O . LEU A 1 162 ? -3.627 10.379 -6.828 1.00 94.75 162 LEU A O 1
ATOM 1275 N N . ALA A 1 163 ? -2.794 12.441 -7.142 1.00 96.31 163 ALA A N 1
ATOM 1276 C CA . ALA A 1 163 ? -2.944 12.851 -5.747 1.00 96.31 163 ALA A CA 1
ATOM 1277 C C . ALA A 1 163 ? -4.411 12.826 -5.309 1.00 96.31 163 ALA A C 1
ATOM 1279 O O . ALA A 1 163 ? -4.738 12.287 -4.248 1.00 96.31 163 ALA A O 1
ATOM 1280 N N . VAL A 1 164 ? -5.310 13.337 -6.155 1.00 97.06 164 VAL A N 1
ATOM 1281 C CA . VAL A 1 164 ? -6.757 13.314 -5.905 1.00 97.06 164 VAL A CA 1
ATOM 1282 C C . VAL A 1 164 ? -7.292 11.884 -5.912 1.00 97.06 164 VAL A C 1
ATOM 1284 O O . VAL A 1 164 ? -8.071 11.523 -5.030 1.00 97.06 164 VAL A O 1
ATOM 1287 N N . ILE A 1 165 ? -6.858 11.042 -6.856 1.00 96.88 165 ILE A N 1
ATOM 1288 C CA . ILE A 1 165 ? -7.299 9.642 -6.927 1.00 96.88 165 ILE A CA 1
ATOM 1289 C C . ILE A 1 165 ? -6.832 8.863 -5.695 1.00 96.88 165 ILE A C 1
ATOM 1291 O O . ILE A 1 165 ? -7.639 8.198 -5.043 1.00 96.88 165 ILE A O 1
ATOM 1295 N N . VAL A 1 166 ? -5.549 8.939 -5.341 1.00 97.31 166 VAL A N 1
ATOM 1296 C CA . VAL A 1 166 ? -4.994 8.209 -4.194 1.00 97.31 166 VAL A CA 1
ATOM 1297 C C . VAL A 1 166 ? -5.598 8.725 -2.892 1.00 97.31 166 VAL A C 1
ATOM 1299 O O . VAL A 1 166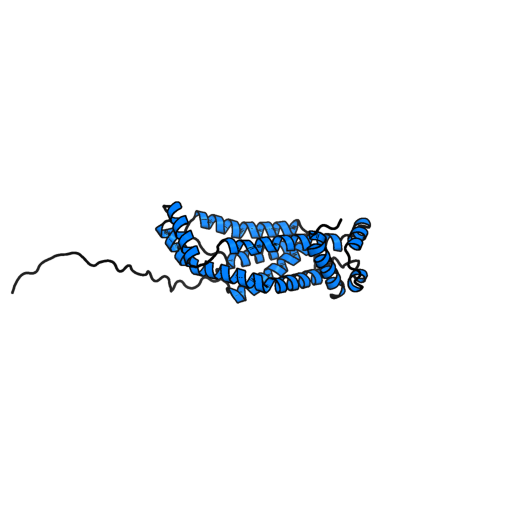 ? -6.112 7.924 -2.113 1.00 97.31 166 VAL A O 1
ATOM 1302 N N . GLY A 1 167 ? -5.631 10.043 -2.679 1.00 97.25 167 GLY A N 1
ATOM 1303 C CA . GLY A 1 167 ? -6.245 10.638 -1.492 1.00 97.25 167 GLY A CA 1
ATOM 1304 C C . GLY A 1 167 ? -7.736 10.307 -1.378 1.00 97.25 167 GLY A C 1
ATOM 1305 O O . GLY A 1 167 ? -8.197 9.839 -0.338 1.00 97.25 167 GLY A O 1
ATOM 1306 N N . GLY A 1 168 ? -8.497 10.462 -2.462 1.00 97.12 168 GLY A N 1
ATOM 1307 C CA . GLY A 1 168 ? -9.925 10.147 -2.491 1.00 97.12 168 GLY A CA 1
ATOM 1308 C C . GLY A 1 168 ? -10.202 8.670 -2.209 1.00 97.12 168 GLY A C 1
ATOM 1309 O O . GLY A 1 168 ? -11.025 8.341 -1.354 1.00 97.12 168 GLY A O 1
ATOM 1310 N N . THR A 1 169 ? -9.479 7.763 -2.867 1.00 96.94 169 THR A N 1
ATOM 1311 C CA . THR A 1 169 ? -9.655 6.316 -2.662 1.00 96.94 169 THR A CA 1
ATOM 1312 C C . THR A 1 169 ? -9.225 5.863 -1.266 1.00 96.94 169 THR A C 1
ATOM 1314 O O . THR A 1 169 ? -9.925 5.054 -0.657 1.00 96.94 169 THR A O 1
ATOM 1317 N N . MET A 1 170 ? -8.143 6.414 -0.707 1.00 95.38 170 MET A N 1
ATOM 1318 C CA . MET A 1 170 ? -7.748 6.138 0.679 1.00 95.38 170 MET A CA 1
ATOM 1319 C C . MET A 1 170 ? -8.790 6.625 1.679 1.00 95.38 170 MET A C 1
ATOM 1321 O O . MET A 1 170 ? -9.123 5.908 2.624 1.00 95.38 170 MET A O 1
ATOM 1325 N N . TRP A 1 171 ? -9.343 7.821 1.465 1.00 95.56 171 TRP A N 1
ATOM 1326 C CA . TRP A 1 171 ? -10.419 8.335 2.304 1.00 95.56 171 TRP A CA 1
ATOM 1327 C C . TRP A 1 171 ? -11.645 7.416 2.260 1.00 95.56 171 TRP A C 1
ATOM 1329 O O . TRP A 1 171 ? -12.175 7.060 3.315 1.00 95.56 171 TRP A O 1
ATOM 1339 N N . VAL A 1 172 ? -12.050 6.962 1.067 1.00 95.38 172 VAL A N 1
ATOM 1340 C CA . VAL A 1 172 ? -13.153 6.002 0.889 1.00 95.38 172 VAL A CA 1
ATOM 1341 C C . VAL A 1 172 ? -12.888 4.719 1.681 1.00 95.38 172 VAL A C 1
ATOM 1343 O O . VAL A 1 172 ? -13.725 4.333 2.498 1.00 95.38 172 VAL A O 1
ATOM 1346 N N . GLN A 1 173 ? -11.719 4.091 1.515 1.00 91.88 173 GLN A N 1
ATOM 1347 C CA . GLN A 1 173 ? -11.353 2.875 2.255 1.00 91.88 173 GLN A CA 1
ATOM 1348 C C . GLN A 1 173 ? -11.392 3.082 3.773 1.00 91.88 173 GLN A C 1
ATOM 1350 O O . GLN A 1 173 ? -12.016 2.306 4.504 1.00 91.88 173 GLN A O 1
ATOM 1355 N N . GLN A 1 174 ? -10.772 4.161 4.259 1.00 91.25 174 GLN A N 1
ATOM 1356 C CA . GLN A 1 174 ? -10.727 4.471 5.685 1.00 91.25 174 GLN A CA 1
ATOM 1357 C C . GLN A 1 174 ? -12.133 4.714 6.247 1.00 91.25 174 GLN A C 1
ATOM 1359 O O . GLN A 1 174 ? -12.454 4.292 7.366 1.00 91.25 174 GLN A O 1
ATOM 1364 N N . LYS A 1 175 ? -13.000 5.367 5.468 1.00 90.88 175 LYS A N 1
ATOM 1365 C CA . LYS A 1 175 ? -14.381 5.654 5.848 1.00 90.88 175 LYS A CA 1
ATOM 1366 C C . LYS A 1 175 ? -15.244 4.396 5.894 1.00 90.88 175 LYS A C 1
ATOM 1368 O O . LYS A 1 175 ? -16.071 4.286 6.794 1.00 90.88 175 LYS A O 1
ATOM 1373 N N . MET A 1 176 ? -15.026 3.426 5.003 1.00 90.25 176 MET A N 1
ATOM 1374 C CA . MET A 1 176 ? -15.738 2.141 5.036 1.00 90.25 176 MET A CA 1
ATOM 1375 C C . MET A 1 176 ? -15.498 1.379 6.347 1.00 90.25 176 MET A C 1
ATOM 1377 O O . MET A 1 176 ? -16.404 0.692 6.822 1.00 90.25 176 MET A O 1
ATOM 1381 N N . VAL A 1 177 ? -14.307 1.507 6.953 1.00 86.06 177 VAL A N 1
ATOM 1382 C CA . VAL A 1 177 ? -13.966 0.789 8.195 1.00 86.06 177 VAL A CA 1
ATOM 1383 C C . VAL A 1 177 ? -14.215 1.566 9.485 1.00 86.06 177 VAL A C 1
ATOM 1385 O O . VAL A 1 177 ? -14.488 0.941 10.511 1.00 86.06 177 VAL A O 1
ATOM 1388 N N . THR A 1 178 ? -14.127 2.898 9.464 1.00 84.81 178 THR A N 1
ATOM 1389 C CA . THR A 1 178 ? -14.085 3.701 10.696 1.00 84.81 178 THR A CA 1
ATOM 1390 C C . THR A 1 178 ? -15.468 4.218 11.102 1.00 84.81 178 THR A C 1
ATOM 1392 O O . THR A 1 178 ? -16.004 5.140 10.486 1.00 84.81 178 THR A O 1
ATOM 1395 N N . GLY A 1 179 ? -16.022 3.655 12.180 1.00 80.88 179 GLY A N 1
ATOM 1396 C CA . GLY A 1 179 ? -17.337 4.020 12.715 1.00 80.88 179 GLY A CA 1
ATOM 1397 C C . GLY A 1 179 ? -17.357 5.262 13.622 1.00 80.88 179 GLY A C 1
ATOM 1398 O O . GLY A 1 179 ? -16.304 5.778 14.015 1.00 80.88 179 GLY A O 1
ATOM 1399 N N . PRO A 1 180 ? -18.561 5.756 13.971 1.00 78.12 180 PRO A N 1
ATOM 1400 C CA . PRO A 1 180 ? -18.735 6.849 14.923 1.00 78.12 180 PRO A CA 1
ATOM 1401 C C . PRO A 1 180 ? -18.393 6.409 16.356 1.00 78.12 180 PRO A C 1
ATOM 1403 O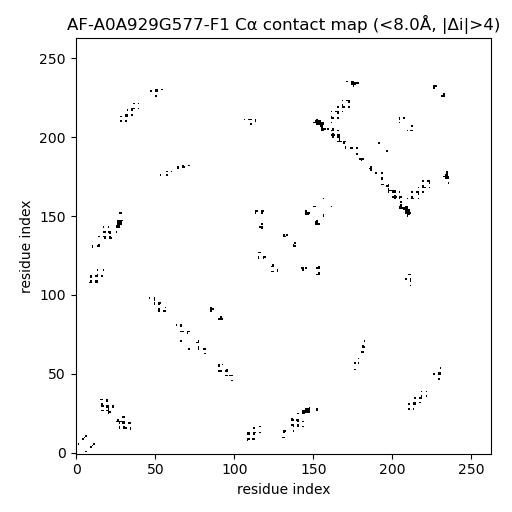 O . PRO A 1 180 ? -18.697 5.288 16.762 1.00 78.12 180 PRO A O 1
ATOM 1406 N N . SER A 1 181 ? -17.793 7.321 17.124 1.00 79.88 181 SER A N 1
ATOM 1407 C CA . SER A 1 181 ? -17.450 7.132 18.539 1.00 79.88 181 SER A CA 1
ATOM 1408 C C . SER A 1 181 ? -18.141 8.205 19.393 1.00 79.88 181 SER A C 1
ATOM 1410 O O . SER A 1 181 ? -18.084 9.372 19.003 1.00 79.88 181 SER A O 1
ATOM 1412 N N . PRO A 1 182 ? -18.775 7.853 20.529 1.00 73.12 182 PRO A N 1
ATOM 1413 C CA . PRO A 1 182 ? -19.398 8.800 21.451 1.00 73.12 182 PRO A CA 1
ATOM 1414 C C . PRO A 1 182 ? -18.388 9.547 22.332 1.00 73.12 182 PRO A C 1
ATOM 1416 O O . PRO A 1 182 ? -18.732 10.597 22.863 1.00 73.12 182 PRO A O 1
ATOM 1419 N N . ASP A 1 183 ? -17.162 9.036 22.498 1.00 80.50 183 ASP A N 1
ATOM 1420 C CA . ASP A 1 183 ? -16.089 9.767 23.183 1.00 80.50 183 ASP A CA 1
ATOM 1421 C C . ASP A 1 183 ? -15.527 10.878 22.267 1.00 80.50 183 ASP A C 1
ATOM 1423 O O . ASP A 1 183 ? -14.966 10.550 21.210 1.00 80.50 183 ASP A O 1
ATOM 1427 N N . PRO A 1 184 ? -15.611 12.170 22.659 1.00 82.94 184 PRO A N 1
ATOM 1428 C CA . PRO A 1 184 ? -15.078 13.286 21.878 1.00 82.94 184 PRO A CA 1
ATOM 1429 C C . PRO A 1 184 ? -13.579 13.176 21.575 1.00 82.94 184 PRO A C 1
ATOM 1431 O O . PRO A 1 184 ? -13.146 13.573 20.491 1.00 82.94 184 PRO A O 1
ATOM 1434 N N . ARG A 1 185 ? -12.776 12.610 22.491 1.00 84.62 185 ARG A N 1
ATOM 1435 C CA . ARG A 1 185 ? -11.328 12.422 22.276 1.00 84.62 185 ARG A CA 1
ATOM 1436 C C . ARG A 1 185 ? -11.050 11.356 21.222 1.00 84.62 185 ARG A C 1
ATOM 1438 O O . ARG A 1 185 ? -10.187 11.526 20.368 1.00 84.62 185 ARG A O 1
ATOM 1445 N N . GLN A 1 186 ? -11.795 10.258 21.249 1.00 83.81 186 GLN A N 1
ATOM 1446 C CA . GLN A 1 186 ? -11.648 9.212 20.242 1.00 83.81 186 GLN A CA 1
ATOM 1447 C C . GLN A 1 186 ? -12.218 9.652 18.887 1.00 83.81 186 GLN A C 1
ATOM 1449 O O . GLN A 1 186 ? -11.673 9.303 17.841 1.00 83.81 186 GLN A O 1
ATOM 1454 N N . GLN A 1 187 ? -13.283 10.456 18.880 1.00 86.50 187 GLN A N 1
ATOM 1455 C CA . GLN A 1 187 ? -13.840 11.018 17.654 1.00 86.50 187 GLN A CA 1
ATOM 1456 C C . GLN A 1 187 ? -12.854 11.968 16.962 1.00 86.50 187 GLN A C 1
ATOM 1458 O O . GLN A 1 187 ? -12.711 11.894 15.738 1.00 86.50 187 GLN A O 1
ATOM 1463 N N . SER A 1 188 ? -12.165 12.835 17.714 1.00 88.19 188 SER A N 1
ATOM 1464 C CA . SER A 1 188 ? -11.152 13.731 17.145 1.00 88.19 188 SER A CA 1
ATOM 1465 C C . SER A 1 188 ? -9.973 12.946 16.568 1.00 88.19 188 SER A C 1
ATOM 1467 O O . SER A 1 188 ? -9.575 13.209 15.433 1.00 88.19 188 SER A O 1
ATOM 1469 N N . MET A 1 189 ? -9.499 11.914 17.274 1.00 87.75 189 MET A N 1
ATOM 1470 C CA . MET A 1 189 ? -8.454 11.010 16.785 1.00 87.75 189 MET A CA 1
ATOM 1471 C C . MET A 1 189 ? -8.878 10.278 15.501 1.00 87.75 189 MET A C 1
ATOM 1473 O O . MET A 1 189 ? -8.141 10.275 14.515 1.00 87.75 189 MET A O 1
ATOM 1477 N N . ASN A 1 190 ? -10.096 9.726 15.460 1.00 88.19 190 ASN A N 1
ATOM 1478 C CA . ASN A 1 190 ? -10.632 9.060 14.269 1.00 88.19 190 ASN A CA 1
ATOM 1479 C C . ASN A 1 190 ? -10.759 10.022 13.082 1.00 88.19 190 ASN A C 1
ATOM 1481 O O . ASN A 1 190 ? -10.466 9.638 11.950 1.00 88.19 190 ASN A O 1
ATOM 1485 N N . ARG A 1 191 ? -11.198 11.265 13.321 1.00 87.38 191 ARG A N 1
ATOM 1486 C CA . ARG A 1 191 ? -11.327 12.292 12.277 1.00 87.38 191 ARG A CA 1
ATOM 1487 C C . ARG A 1 191 ? -9.960 12.712 11.745 1.00 87.38 191 ARG A C 1
ATOM 1489 O O . ARG A 1 191 ? -9.806 12.832 10.534 1.00 87.38 191 ARG A O 1
ATOM 1496 N N . MET A 1 192 ? -8.982 12.891 12.631 1.00 90.25 192 MET A N 1
ATOM 1497 C CA . MET A 1 192 ? -7.608 13.195 12.248 1.00 90.25 192 MET A CA 1
ATOM 1498 C C . MET A 1 192 ? -7.035 12.075 11.380 1.00 90.25 192 MET A C 1
ATOM 1500 O O . MET A 1 192 ? -6.561 12.360 10.290 1.00 90.25 192 MET A O 1
ATOM 1504 N N . MET A 1 193 ? -7.165 10.807 11.779 1.00 88.69 193 MET A N 1
ATOM 1505 C CA . MET A 1 193 ? -6.710 9.678 10.959 1.00 88.69 193 MET A CA 1
ATOM 1506 C C . MET A 1 193 ? -7.446 9.606 9.609 1.00 88.69 193 MET A C 1
ATOM 1508 O O . MET A 1 193 ? -6.812 9.384 8.584 1.00 88.69 193 MET A O 1
ATOM 1512 N N . GLN A 1 194 ? -8.763 9.844 9.586 1.00 89.25 194 GLN A N 1
ATOM 1513 C CA . GLN A 1 194 ? -9.566 9.835 8.354 1.00 89.25 194 GLN A CA 1
ATOM 1514 C C . GLN A 1 194 ? -9.203 10.941 7.363 1.00 89.25 194 GLN A C 1
ATOM 1516 O O . GLN A 1 194 ? -9.428 10.756 6.175 1.00 89.25 194 GLN A O 1
ATOM 1521 N N . MET A 1 195 ? -8.696 12.082 7.826 1.00 90.00 195 MET A N 1
ATOM 1522 C CA . MET A 1 195 ? -8.401 13.227 6.958 1.00 90.00 195 MET A CA 1
ATOM 1523 C C . MET A 1 195 ? -6.909 13.359 6.669 1.00 90.00 195 MET A C 1
ATOM 1525 O O . MET A 1 195 ? -6.511 13.583 5.531 1.00 90.00 195 MET A O 1
ATOM 1529 N N . MET A 1 196 ? -6.074 13.175 7.689 1.00 93.88 196 MET A N 1
ATOM 1530 C CA . MET A 1 196 ? -4.639 13.411 7.602 1.00 93.88 196 MET A CA 1
ATOM 1531 C C . MET A 1 196 ? -3.914 12.310 6.838 1.00 93.88 196 MET A C 1
ATOM 1533 O O . MET A 1 196 ? -3.059 12.630 6.024 1.00 93.88 196 MET A O 1
ATOM 1537 N N . MET A 1 197 ? -4.260 11.032 7.042 1.00 92.94 197 MET A N 1
ATOM 1538 C CA . MET A 1 197 ? -3.599 9.940 6.314 1.00 92.94 197 MET A CA 1
ATOM 1539 C C . MET A 1 197 ? -3.842 10.027 4.801 1.00 92.94 197 MET A C 1
ATOM 1541 O O . MET A 1 197 ? -2.861 10.026 4.059 1.00 92.94 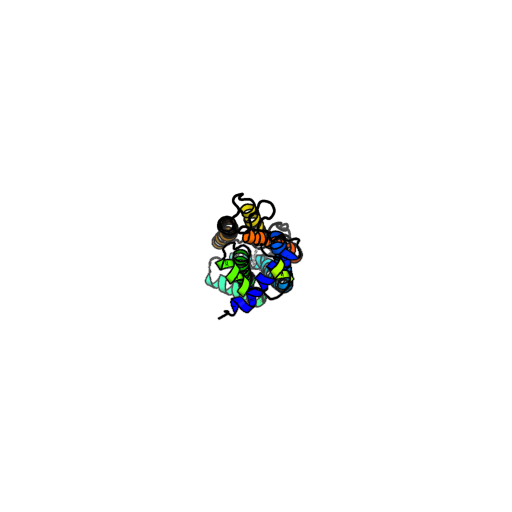197 MET A O 1
ATOM 1545 N N . PRO A 1 198 ? -5.088 10.172 4.307 1.00 95.12 198 PRO A N 1
ATOM 1546 C CA . PRO A 1 198 ? -5.309 10.328 2.872 1.00 95.12 198 PRO A CA 1
ATOM 1547 C C . PRO A 1 198 ? -4.644 11.577 2.292 1.00 95.12 198 PRO A C 1
ATOM 1549 O O . PRO A 1 198 ? -4.093 11.515 1.196 1.00 95.12 198 PRO A O 1
ATOM 1552 N N . LEU A 1 199 ? -4.638 12.689 3.036 1.00 96.31 199 LEU A N 1
ATOM 1553 C CA . LEU A 1 199 ? -3.942 13.906 2.623 1.00 96.31 199 LEU A CA 1
ATOM 1554 C C . LEU A 1 199 ? -2.426 13.690 2.533 1.00 96.31 199 LEU A C 1
ATOM 1556 O O . LEU A 1 199 ? -1.811 14.085 1.550 1.00 96.31 199 LEU A O 1
ATOM 1560 N N . MET A 1 200 ? -1.827 13.032 3.526 1.00 95.50 200 MET A N 1
ATOM 1561 C CA . MET A 1 200 ? -0.401 12.713 3.535 1.00 95.50 200 MET A CA 1
ATOM 1562 C C . MET A 1 200 ? -0.023 11.856 2.327 1.00 95.50 200 MET A C 1
ATOM 1564 O O . MET A 1 200 ? 0.962 12.149 1.659 1.00 95.50 200 MET A O 1
ATOM 1568 N N . PHE A 1 201 ? -0.822 10.840 1.996 1.00 94.44 201 PHE A N 1
ATOM 1569 C CA . PHE A 1 201 ? -0.571 10.021 0.810 1.00 94.44 201 PHE A CA 1
ATOM 1570 C C . PHE A 1 201 ? -0.786 10.780 -0.495 1.00 94.44 201 PHE A C 1
ATOM 1572 O O . PHE A 1 201 ? -0.016 10.580 -1.432 1.00 94.44 201 PHE A O 1
ATOM 1579 N N . ALA A 1 202 ? -1.768 11.682 -0.554 1.00 95.81 202 ALA A N 1
ATOM 1580 C CA . ALA A 1 202 ? -1.916 12.587 -1.685 1.00 95.81 202 ALA A CA 1
ATOM 1581 C C . ALA A 1 202 ? -0.659 13.456 -1.857 1.00 95.81 202 ALA A C 1
ATOM 1583 O O . ALA A 1 202 ? -0.133 13.533 -2.961 1.00 95.81 202 ALA A O 1
ATOM 1584 N N . VAL A 1 203 ? -0.097 14.015 -0.780 1.00 95.88 203 VAL A N 1
ATOM 1585 C CA . VAL A 1 203 ? 1.175 14.760 -0.839 1.00 95.88 203 VAL A CA 1
ATOM 1586 C C . VAL A 1 203 ? 2.340 13.854 -1.246 1.00 95.88 203 VAL A C 1
ATOM 1588 O O . VAL A 1 203 ? 3.128 14.236 -2.103 1.00 95.88 203 VAL A O 1
ATOM 1591 N N . PHE A 1 204 ? 2.433 12.630 -0.719 1.00 94.06 204 PHE A N 1
ATOM 1592 C CA . PHE A 1 204 ? 3.475 11.673 -1.111 1.00 94.06 204 PHE A CA 1
ATOM 1593 C C . PHE A 1 204 ? 3.457 11.351 -2.604 1.00 94.06 204 PHE A C 1
ATOM 1595 O O . PHE A 1 204 ? 4.523 11.201 -3.193 1.00 94.06 204 PHE A O 1
ATOM 1602 N N . THR A 1 205 ? 2.293 11.314 -3.255 1.00 94.94 205 THR A N 1
ATOM 1603 C CA . THR A 1 205 ? 2.246 11.133 -4.718 1.00 94.94 205 THR A CA 1
ATOM 1604 C C . THR A 1 205 ? 2.906 12.265 -5.508 1.00 94.94 205 THR A C 1
ATOM 1606 O O . THR A 1 205 ? 3.325 12.042 -6.638 1.00 94.94 205 THR A O 1
ATOM 1609 N N . LEU A 1 206 ? 3.043 13.451 -4.908 1.00 94.44 206 LEU A N 1
ATOM 1610 C CA . LEU A 1 206 ? 3.736 14.600 -5.496 1.00 94.44 206 LEU A CA 1
ATOM 1611 C C . LEU A 1 206 ? 5.244 14.582 -5.214 1.00 94.44 206 LEU A C 1
ATOM 1613 O O . LEU A 1 206 ? 5.995 15.334 -5.827 1.00 94.44 206 LEU A O 1
ATOM 1617 N N . MET A 1 207 ? 5.692 13.746 -4.273 1.00 94.06 207 MET A N 1
ATOM 1618 C CA . MET A 1 207 ? 7.097 13.632 -3.865 1.00 94.06 207 MET A CA 1
ATOM 1619 C C . MET A 1 207 ? 7.776 12.398 -4.463 1.00 94.06 207 MET A C 1
ATOM 1621 O O . MET A 1 207 ? 8.978 12.413 -4.713 1.00 94.06 207 MET A O 1
ATOM 1625 N N . PHE A 1 208 ? 7.017 11.324 -4.677 1.00 93.00 208 PHE A N 1
ATOM 1626 C CA . PHE A 1 208 ? 7.520 10.051 -5.182 1.00 93.00 208 PHE A CA 1
ATOM 1627 C C . PHE A 1 208 ? 7.208 9.854 -6.670 1.00 93.00 208 PHE A C 1
ATOM 1629 O O . PHE A 1 208 ? 6.291 10.485 -7.194 1.00 93.00 208 PHE A O 1
ATOM 1636 N N . PRO A 1 209 ? 7.933 8.949 -7.357 1.00 94.38 209 PRO A N 1
ATOM 1637 C CA . PRO A 1 209 ? 7.670 8.620 -8.751 1.00 94.38 209 PRO A CA 1
ATOM 1638 C C . PRO A 1 209 ? 6.214 8.219 -8.990 1.00 94.38 209 PRO A C 1
ATOM 1640 O O . PRO A 1 209 ? 5.623 7.451 -8.221 1.00 94.38 209 PRO A O 1
ATOM 1643 N N . SER A 1 210 ? 5.649 8.682 -10.100 1.00 95.50 210 SER A N 1
ATOM 1644 C CA . SER A 1 210 ? 4.255 8.435 -10.456 1.00 95.50 210 SER A CA 1
ATOM 1645 C C . SER A 1 210 ? 3.946 6.950 -10.673 1.00 95.50 210 SER A C 1
ATOM 1647 O O . SER A 1 210 ? 2.803 6.541 -10.485 1.00 95.50 210 SER A O 1
ATOM 1649 N N . GLY A 1 211 ? 4.948 6.104 -10.949 1.00 94.56 211 GLY A N 1
ATOM 1650 C CA . GLY A 1 211 ? 4.779 4.649 -10.954 1.00 94.56 211 GLY A CA 1
ATOM 1651 C C . GLY A 1 211 ? 4.386 4.072 -9.588 1.00 94.56 211 GLY A C 1
ATOM 1652 O O . GLY A 1 211 ? 3.539 3.181 -9.514 1.00 94.56 211 GLY A O 1
ATOM 1653 N N . LEU A 1 212 ? 4.921 4.619 -8.489 1.00 94.50 212 LEU A N 1
ATOM 1654 C CA . LEU A 1 212 ? 4.508 4.227 -7.137 1.00 94.50 212 LEU A CA 1
ATOM 1655 C C . LEU A 1 212 ? 3.096 4.745 -6.818 1.00 94.50 212 LEU A C 1
ATOM 1657 O O . LEU A 1 212 ? 2.286 4.030 -6.226 1.00 94.50 212 LEU A O 1
ATOM 1661 N N . ALA A 1 213 ? 2.771 5.961 -7.261 1.00 95.62 213 ALA A N 1
ATOM 1662 C CA . ALA A 1 213 ? 1.433 6.525 -7.109 1.00 95.62 213 ALA A CA 1
ATOM 1663 C C . ALA A 1 213 ? 0.368 5.749 -7.909 1.00 95.62 213 ALA A C 1
ATOM 1665 O O . ALA A 1 213 ? -0.720 5.489 -7.390 1.00 95.62 213 ALA A O 1
ATOM 1666 N N . LEU A 1 214 ? 0.696 5.298 -9.125 1.00 96.62 214 LEU A N 1
ATOM 1667 C CA . LEU A 1 214 ? -0.145 4.415 -9.937 1.00 96.62 214 LEU A CA 1
ATOM 1668 C C . LEU A 1 214 ? -0.428 3.102 -9.202 1.00 96.62 214 LEU A C 1
ATOM 1670 O O . LEU A 1 214 ? -1.582 2.676 -9.122 1.00 96.62 214 LEU A O 1
ATOM 1674 N N . PHE A 1 215 ? 0.603 2.494 -8.606 1.00 95.81 215 PHE A N 1
ATOM 1675 C CA . PHE A 1 215 ? 0.427 1.320 -7.757 1.00 95.81 215 PHE A CA 1
ATOM 1676 C C . PHE A 1 215 ? -0.553 1.596 -6.615 1.00 95.81 215 PHE A C 1
ATOM 1678 O O . PHE A 1 215 ? -1.476 0.808 -6.415 1.00 95.81 215 PHE A O 1
ATOM 1685 N N . TRP A 1 216 ? -0.408 2.704 -5.879 1.00 95.75 216 TRP A N 1
ATOM 1686 C CA . TRP A 1 216 ? -1.336 3.028 -4.791 1.00 95.75 216 TRP A CA 1
ATOM 1687 C C . TRP A 1 216 ? -2.770 3.191 -5.286 1.00 95.75 216 TRP A C 1
ATOM 1689 O O . TRP A 1 216 ? -3.675 2.622 -4.680 1.00 95.75 216 TRP A O 1
ATOM 1699 N N . ALA A 1 217 ? -2.985 3.890 -6.402 1.00 96.94 217 ALA A N 1
ATOM 1700 C CA . ALA A 1 217 ? -4.313 4.073 -6.979 1.00 96.94 217 ALA A CA 1
ATOM 1701 C C . ALA A 1 217 ? -4.977 2.723 -7.306 1.00 96.94 217 ALA A C 1
ATOM 1703 O O . ALA A 1 217 ? -6.080 2.435 -6.838 1.00 96.94 217 ALA A O 1
ATOM 1704 N N . VAL A 1 218 ? -4.274 1.855 -8.036 1.00 97.12 218 VAL A N 1
ATOM 1705 C CA . VAL A 1 218 ? -4.765 0.525 -8.437 1.00 97.12 218 VAL A CA 1
ATOM 1706 C C . VAL A 1 218 ? -5.003 -0.357 -7.212 1.00 97.12 218 VAL A C 1
ATOM 1708 O O . VAL A 1 218 ? -6.050 -0.987 -7.067 1.00 97.12 218 VAL A O 1
ATOM 1711 N N . SER A 1 219 ? -4.046 -0.363 -6.288 1.00 95.12 219 SER A N 1
ATOM 1712 C CA . SER A 1 219 ? -4.084 -1.137 -5.051 1.00 95.12 219 SER A CA 1
ATOM 1713 C C . SER A 1 219 ? -5.253 -0.716 -4.155 1.00 95.12 219 SER A C 1
ATOM 1715 O O . SER A 1 219 ? -5.916 -1.575 -3.564 1.00 95.12 219 SER A O 1
ATOM 1717 N N . ASN A 1 220 ? -5.564 0.582 -4.099 1.00 95.75 220 ASN A N 1
ATOM 1718 C CA . ASN A 1 220 ? -6.716 1.096 -3.371 1.00 95.75 220 ASN A CA 1
ATOM 1719 C C . ASN A 1 220 ? -8.035 0.692 -4.035 1.00 95.75 220 ASN A C 1
ATOM 1721 O O . ASN A 1 220 ? -8.945 0.232 -3.348 1.00 95.75 220 ASN A 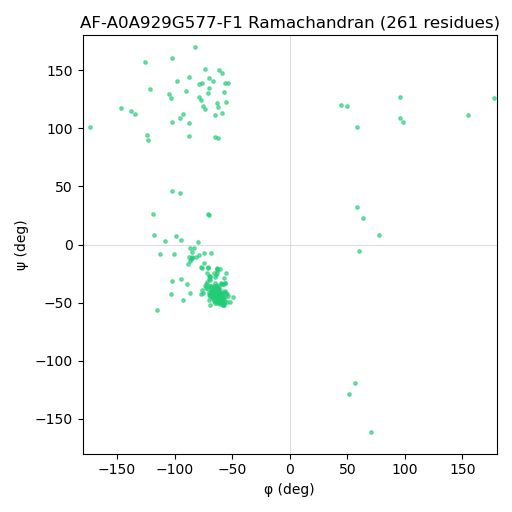O 1
ATOM 1725 N N . VAL A 1 221 ? -8.146 0.805 -5.360 1.00 96.88 221 VAL A N 1
ATOM 1726 C CA . VAL A 1 221 ? -9.351 0.378 -6.088 1.00 96.88 221 VAL A CA 1
ATOM 1727 C C . VAL A 1 221 ? -9.620 -1.109 -5.854 1.00 96.88 221 VAL A C 1
ATOM 1729 O O . VAL A 1 221 ? -10.720 -1.469 -5.437 1.00 96.88 221 VAL A O 1
ATOM 1732 N N . ILE A 1 222 ? -8.606 -1.967 -6.007 1.00 96.25 222 ILE A N 1
ATOM 1733 C CA . ILE A 1 222 ? -8.725 -3.404 -5.718 1.00 96.25 222 ILE A CA 1
ATOM 1734 C C . ILE A 1 222 ? -9.144 -3.628 -4.260 1.00 96.25 222 ILE A C 1
ATOM 1736 O O . ILE A 1 222 ? -10.047 -4.417 -3.987 1.00 96.25 222 ILE A O 1
ATOM 1740 N N . GLY A 1 223 ? -8.529 -2.912 -3.316 1.00 93.94 223 GLY A N 1
ATOM 1741 C CA . GLY A 1 223 ? -8.884 -2.998 -1.902 1.00 93.94 223 GLY A CA 1
ATOM 1742 C C . GLY A 1 223 ? -10.341 -2.614 -1.623 1.00 93.94 223 GLY A C 1
ATOM 1743 O O . GLY A 1 223 ? -11.012 -3.334 -0.890 1.00 93.94 2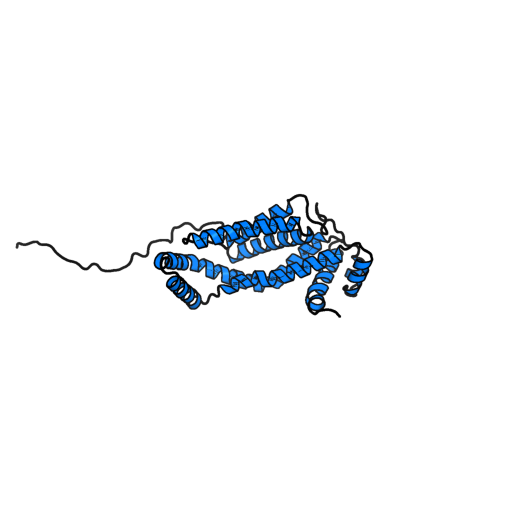23 GLY A O 1
ATOM 1744 N N . ILE A 1 224 ? -10.857 -1.548 -2.251 1.00 95.56 224 ILE A N 1
ATOM 1745 C CA . ILE A 1 224 ? -12.266 -1.127 -2.137 1.00 95.56 224 ILE A CA 1
ATOM 1746 C C . ILE A 1 224 ? -13.183 -2.220 -2.679 1.00 95.56 224 ILE A C 1
ATOM 1748 O O . ILE A 1 224 ? -14.168 -2.563 -2.030 1.00 95.56 224 ILE A O 1
ATOM 1752 N N . VAL A 1 225 ? -12.851 -2.792 -3.839 1.00 95.62 225 VAL A N 1
ATOM 1753 C CA . VAL A 1 225 ? -13.632 -3.868 -4.461 1.00 95.62 225 VAL A CA 1
ATOM 1754 C C . VAL A 1 225 ? -13.686 -5.093 -3.546 1.00 95.62 225 VAL A C 1
ATOM 1756 O O . VAL A 1 225 ? -14.774 -5.562 -3.215 1.00 95.62 225 VAL A O 1
ATOM 1759 N N . ILE A 1 226 ? -12.537 -5.577 -3.063 1.00 93.75 226 ILE A N 1
ATOM 1760 C CA . ILE A 1 226 ? -12.479 -6.715 -2.131 1.00 93.75 226 ILE A CA 1
ATOM 1761 C C . ILE A 1 226 ? -13.274 -6.395 -0.860 1.00 93.75 226 ILE A C 1
ATOM 1763 O O . ILE A 1 226 ? -14.078 -7.206 -0.398 1.00 93.75 226 ILE A O 1
ATOM 1767 N N . GLN A 1 227 ? -13.083 -5.204 -0.296 1.00 92.12 227 GLN A N 1
ATOM 1768 C CA . GLN A 1 227 ? -13.773 -4.787 0.915 1.00 92.12 227 GLN A CA 1
ATOM 1769 C C . GLN A 1 227 ? -15.291 -4.718 0.719 1.00 92.12 227 GLN A C 1
ATOM 1771 O O . GLN A 1 227 ? -16.036 -5.184 1.581 1.00 92.12 227 GLN A O 1
ATOM 1776 N N . TYR A 1 228 ? -15.758 -4.203 -0.416 1.00 93.62 228 TYR A N 1
ATOM 1777 C CA . TYR A 1 228 ? -17.172 -4.178 -0.766 1.00 93.62 228 TYR A CA 1
ATOM 1778 C C . TYR A 1 228 ? -17.772 -5.591 -0.773 1.00 93.62 228 TYR A C 1
ATOM 1780 O O . TYR A 1 228 ? -18.816 -5.809 -0.162 1.00 93.62 228 TYR A O 1
ATOM 1788 N N . PHE A 1 229 ? -17.089 -6.578 -1.355 1.00 93.00 229 PHE A N 1
ATOM 1789 C CA . PHE A 1 229 ? -17.586 -7.957 -1.366 1.00 93.00 229 PHE A CA 1
ATOM 1790 C C . PHE A 1 229 ? -17.562 -8.644 0.013 1.00 93.00 229 PHE A C 1
ATOM 1792 O O . PHE A 1 229 ? -18.376 -9.528 0.269 1.00 93.00 229 PHE A O 1
ATOM 1799 N N . VAL A 1 230 ? -16.673 -8.245 0.930 1.00 89.75 230 VAL A N 1
ATOM 1800 C CA . VAL A 1 230 ? -16.548 -8.882 2.260 1.00 89.75 230 VAL A CA 1
ATOM 1801 C C . VAL A 1 230 ? -17.400 -8.191 3.333 1.00 89.75 230 VAL A C 1
ATOM 1803 O O . VAL A 1 230 ? -18.106 -8.840 4.120 1.00 89.75 230 VAL A O 1
ATOM 1806 N N . THR A 1 231 ? -17.317 -6.864 3.407 1.00 86.94 231 THR A N 1
ATOM 1807 C CA . THR A 1 231 ? -17.947 -6.038 4.450 1.00 86.94 231 THR A CA 1
ATOM 1808 C C . THR A 1 231 ? -19.066 -5.141 3.925 1.00 86.94 231 THR A C 1
ATOM 1810 O O . THR A 1 231 ? -19.774 -4.535 4.727 1.00 86.94 231 THR A O 1
ATOM 1813 N N . GLY A 1 232 ? -19.263 -5.056 2.607 1.00 89.88 232 GLY A N 1
ATOM 1814 C CA . GLY A 1 232 ? -20.158 -4.075 1.996 1.00 89.88 232 GLY A CA 1
ATOM 1815 C C . GLY A 1 232 ? -19.594 -2.658 2.082 1.00 89.88 232 GLY A C 1
ATOM 1816 O O . GLY A 1 232 ? -18.412 -2.450 2.356 1.00 89.88 232 GLY A O 1
ATOM 1817 N N . TRP A 1 233 ? -20.470 -1.667 1.909 1.00 88.75 233 TRP A N 1
ATOM 1818 C CA . TRP A 1 233 ? -20.130 -0.242 2.023 1.00 88.75 233 TRP A CA 1
ATOM 1819 C C . TRP A 1 233 ? -19.773 0.215 3.450 1.00 88.75 233 TRP A C 1
ATOM 1821 O O . TRP A 1 233 ? -19.335 1.351 3.634 1.00 88.75 233 TRP A O 1
ATOM 1831 N N . GLY A 1 234 ? -19.946 -0.643 4.462 1.00 85.50 234 GLY A N 1
ATOM 1832 C CA . GLY A 1 234 ? -19.639 -0.315 5.855 1.00 85.50 234 GLY A CA 1
ATOM 1833 C C . GLY A 1 234 ? -20.305 0.993 6.294 1.00 85.50 234 GLY A C 1
ATOM 1834 O O . GLY A 1 234 ? -21.497 1.194 6.071 1.00 85.50 234 GLY A O 1
ATOM 1835 N N . TYR A 1 235 ? -19.526 1.910 6.870 1.00 84.75 235 TYR A N 1
ATOM 1836 C CA . TYR A 1 235 ? -20.032 3.203 7.354 1.00 84.75 235 TYR A CA 1
ATOM 1837 C C . TYR A 1 235 ? -20.244 4.275 6.270 1.00 84.75 235 TYR A C 1
ATOM 1839 O O . TYR A 1 235 ? -20.659 5.383 6.608 1.00 84.75 235 TYR A O 1
ATOM 1847 N N . LEU A 1 236 ? -20.010 3.979 4.983 1.00 85.81 236 LEU A N 1
ATOM 1848 C CA . LEU A 1 236 ? -20.425 4.881 3.895 1.00 85.81 236 LEU A CA 1
ATOM 1849 C C . LEU A 1 236 ? -21.945 4.883 3.688 1.00 85.81 236 LEU A C 1
ATOM 1851 O O . LEU A 1 236 ? -22.490 5.867 3.197 1.00 85.81 236 LEU A O 1
ATOM 1855 N N . ARG A 1 237 ? -22.637 3.805 4.079 1.00 83.00 237 ARG A N 1
ATOM 1856 C CA . ARG A 1 237 ? -24.103 3.724 4.097 1.00 83.00 237 ARG A CA 1
ATOM 1857 C C . ARG A 1 237 ? -24.559 3.348 5.510 1.00 83.00 237 ARG A C 1
ATOM 1859 O O . ARG A 1 237 ? -24.569 2.160 5.833 1.00 83.00 237 ARG A O 1
ATOM 1866 N N . PRO A 1 238 ? -24.903 4.325 6.370 1.00 61.78 238 PRO A N 1
ATOM 1867 C CA . PRO A 1 238 ? -25.413 4.027 7.703 1.00 61.78 238 PRO A CA 1
ATOM 1868 C C . PRO A 1 238 ? -26.659 3.138 7.591 1.00 61.78 238 PRO A C 1
ATOM 1870 O O . PRO A 1 238 ? -27.560 3.438 6.808 1.00 61.78 238 PRO A O 1
ATOM 1873 N N . LYS A 1 239 ? -26.721 2.039 8.351 1.00 56.88 239 LYS A N 1
ATOM 1874 C CA . LYS A 1 239 ? -27.959 1.252 8.452 1.00 56.88 239 LYS A CA 1
ATOM 1875 C C . LYS A 1 239 ? -29.034 2.086 9.175 1.00 56.88 239 LYS A C 1
ATOM 1877 O O . LYS A 1 239 ? -28.680 2.773 10.137 1.00 56.88 239 LYS A O 1
ATOM 1882 N N . PRO A 1 240 ? -30.314 2.030 8.756 1.00 46.12 240 PRO A N 1
ATOM 1883 C CA . PRO A 1 240 ? -31.407 2.703 9.453 1.00 46.12 240 PRO A CA 1
ATOM 1884 C C . PRO A 1 240 ? -31.476 2.267 10.921 1.00 46.12 240 PRO A C 1
ATOM 1886 O O . PRO A 1 240 ? -31.306 1.094 11.243 1.00 46.12 240 PRO A O 1
ATOM 1889 N N . SER A 1 241 ? -31.721 3.223 11.808 1.00 51.50 241 SER A N 1
ATOM 1890 C CA . SER A 1 241 ? -31.673 3.137 13.273 1.00 51.50 241 SER A CA 1
ATOM 1891 C C . SER A 1 241 ? -32.787 2.303 13.935 1.00 51.50 241 SER A C 1
ATOM 1893 O O . SER A 1 241 ? -33.112 2.531 15.096 1.00 51.50 241 SER A O 1
ATOM 1895 N N . THR A 1 242 ? -33.380 1.331 13.241 1.00 44.62 242 THR A N 1
ATOM 1896 C CA . THR A 1 242 ? -34.567 0.596 13.722 1.00 44.62 242 THR A CA 1
ATOM 1897 C C . THR A 1 242 ? -34.265 -0.432 14.825 1.00 44.62 242 THR A C 1
ATOM 1899 O O . THR A 1 242 ? -35.184 -0.950 15.443 1.00 44.62 242 THR A O 1
ATOM 1902 N N . GLU A 1 243 ? -32.996 -0.689 15.151 1.00 44.53 243 GLU A N 1
ATOM 1903 C CA . GLU A 1 243 ? -32.596 -1.717 16.130 1.00 44.53 243 GLU A CA 1
ATOM 1904 C C . GLU A 1 243 ? -31.838 -1.144 17.340 1.00 44.53 243 GLU A C 1
ATOM 1906 O O . GLU A 1 243 ? -31.044 -1.814 17.990 1.00 44.53 243 GLU A O 1
ATOM 1911 N N . LEU A 1 244 ? -32.082 0.129 17.656 1.00 49.72 244 LEU A N 1
ATOM 1912 C CA . LEU A 1 244 ? -31.764 0.727 18.956 1.00 49.72 244 LEU A CA 1
ATOM 1913 C C . LEU A 1 244 ? -33.049 0.836 19.786 1.00 49.72 244 LEU A C 1
ATOM 1915 O O . LEU A 1 244 ? -33.341 1.880 20.367 1.00 49.72 244 LEU A O 1
ATOM 1919 N N . ALA A 1 245 ? -33.849 -0.233 19.822 1.00 37.34 245 ALA A N 1
ATOM 1920 C CA . ALA A 1 245 ? -34.887 -0.332 20.834 1.00 37.34 245 ALA A CA 1
ATOM 1921 C C . ALA A 1 245 ? -34.176 -0.382 22.197 1.00 37.34 245 ALA A C 1
ATOM 1923 O O . ALA A 1 245 ? -33.321 -1.250 22.404 1.00 37.34 245 ALA A O 1
ATOM 1924 N N . PRO A 1 246 ? -34.455 0.552 23.121 1.00 40.53 246 PRO A N 1
ATOM 1925 C CA . PRO A 1 246 ? -33.871 0.484 24.444 1.00 40.53 246 PRO A CA 1
ATOM 1926 C C . PRO A 1 246 ? -34.375 -0.811 25.073 1.00 40.53 246 PRO A C 1
ATOM 1928 O O . PRO A 1 246 ? -35.580 -0.967 25.268 1.00 40.53 246 PRO A O 1
ATOM 1931 N N . VAL A 1 247 ? -33.471 -1.735 25.399 1.00 48.16 247 VAL A N 1
ATOM 1932 C CA . VAL A 1 247 ? -33.791 -2.840 26.304 1.00 48.16 247 VAL A CA 1
ATOM 1933 C C . VAL A 1 247 ? -34.144 -2.184 27.636 1.00 48.16 247 VAL A C 1
ATOM 1935 O O . VAL A 1 247 ? -33.272 -1.824 28.426 1.00 48.16 247 VAL A O 1
ATOM 1938 N N . HIS A 1 248 ? -35.435 -1.906 27.829 1.00 45.12 248 HIS A N 1
ATOM 1939 C CA . HIS A 1 248 ? -35.965 -1.386 29.073 1.00 45.12 248 HIS A CA 1
ATOM 1940 C C . HIS A 1 248 ? -35.566 -2.352 30.177 1.00 45.12 248 HIS A C 1
ATOM 1942 O O . HIS A 1 248 ? -35.838 -3.552 30.124 1.00 45.12 248 HIS A O 1
ATOM 1948 N N . GLY A 1 249 ? -34.867 -1.803 31.166 1.00 38.28 249 GLY A N 1
ATOM 1949 C CA . GLY A 1 249 ? -34.481 -2.522 32.357 1.00 38.28 249 GLY A CA 1
ATOM 1950 C C . GLY A 1 249 ? -35.725 -3.032 33.065 1.00 38.28 249 GLY A C 1
ATOM 1951 O O . GLY A 1 249 ? -36.493 -2.260 33.630 1.00 38.28 249 GLY A O 1
ATOM 1952 N N . SER A 1 250 ? -35.886 -4.349 33.091 1.00 38.84 250 SER A N 1
ATOM 1953 C CA . SER A 1 250 ? -36.688 -5.005 34.113 1.00 38.84 250 SER A CA 1
ATOM 1954 C C . SER A 1 250 ? -35.999 -4.788 35.462 1.00 38.84 250 SER A C 1
ATOM 1956 O O . SER A 1 250 ? -35.124 -5.562 35.856 1.00 38.84 250 SER A O 1
ATOM 1958 N N . LYS A 1 251 ? -36.378 -3.723 36.176 1.00 39.44 251 LYS A N 1
ATOM 1959 C CA . LYS A 1 251 ? -36.213 -3.630 37.629 1.00 39.44 251 LYS A CA 1
ATOM 1960 C C . LYS A 1 251 ? -37.447 -3.012 38.286 1.00 39.44 251 LYS A C 1
ATOM 1962 O O . LYS A 1 251 ? -37.738 -1.837 38.115 1.00 39.44 251 LYS A O 1
ATOM 1967 N N . SER A 1 252 ? -38.084 -3.862 39.091 1.00 35.16 252 SER A N 1
ATOM 1968 C CA . SER A 1 252 ? -38.804 -3.578 40.336 1.00 35.16 252 SER A CA 1
ATOM 1969 C C . SER A 1 252 ? -39.970 -2.587 40.292 1.00 35.16 252 SER A C 1
ATOM 1971 O O . SER A 1 252 ? -39.791 -1.384 40.472 1.00 35.16 252 SER A O 1
ATOM 1973 N N . ALA A 1 253 ? -41.189 -3.127 40.266 1.00 36.69 253 ALA A N 1
ATOM 1974 C CA . ALA A 1 253 ? -42.314 -2.497 40.945 1.00 36.69 253 ALA A CA 1
ATOM 1975 C C . ALA A 1 253 ? -42.345 -2.999 42.400 1.00 36.69 253 ALA A C 1
ATOM 1977 O O . ALA A 1 253 ? -42.899 -4.048 42.715 1.00 36.69 253 ALA A O 1
ATOM 1978 N N . THR A 1 254 ? -41.716 -2.250 43.303 1.00 38.12 254 THR A N 1
ATOM 1979 C CA . THR A 1 254 ? -42.023 -2.314 44.737 1.00 38.12 254 THR A CA 1
ATOM 1980 C C . THR A 1 254 ? -42.131 -0.895 45.272 1.00 38.12 254 THR A C 1
ATOM 1982 O O . THR A 1 254 ? -41.124 -0.192 45.326 1.00 38.12 254 THR A O 1
ATOM 1985 N N . LYS A 1 255 ? -43.358 -0.516 45.655 1.00 37.91 255 LYS A N 1
ATOM 1986 C CA . LYS A 1 255 ? -43.791 0.384 46.753 1.00 37.91 255 LYS A CA 1
ATOM 1987 C C . LYS A 1 255 ? -45.162 0.969 46.368 1.00 37.91 255 LYS A C 1
ATOM 1989 O O . LYS A 1 255 ? -45.284 1.600 45.333 1.00 37.91 255 LYS A O 1
ATOM 1994 N N . SER A 1 256 ? -46.254 0.609 47.042 1.00 36.66 256 SER A N 1
ATOM 1995 C CA . SER A 1 256 ? -46.658 0.983 48.412 1.00 36.66 256 SER A CA 1
ATOM 1996 C C . SER A 1 256 ? -47.664 2.145 48.411 1.00 36.66 256 SER A C 1
ATOM 1998 O O . SER A 1 256 ? -47.263 3.296 48.287 1.00 36.66 256 SER A O 1
ATOM 2000 N N . GLY A 1 257 ? -48.935 1.814 48.682 1.00 33.78 257 GLY A N 1
ATOM 2001 C CA . GLY A 1 257 ? -49.827 2.570 49.575 1.00 33.78 257 GLY A CA 1
ATOM 2002 C C . GLY A 1 257 ? -50.789 3.608 48.978 1.00 33.78 257 GLY A C 1
ATOM 2003 O O . GLY A 1 257 ? -50.365 4.718 48.687 1.00 33.78 257 GLY A O 1
ATOM 2004 N N . ARG A 1 258 ? -52.104 3.310 48.979 1.00 36.19 258 ARG A N 1
ATOM 2005 C CA . ARG A 1 258 ? -53.143 4.035 49.762 1.00 36.19 258 ARG A CA 1
ATOM 2006 C C . ARG A 1 258 ? -54.575 3.512 49.510 1.00 36.19 258 ARG A C 1
ATOM 2008 O O . ARG A 1 258 ? -55.043 3.517 48.385 1.00 36.19 258 ARG A O 1
ATOM 2015 N N . GLN A 1 259 ? -55.242 3.156 50.615 1.00 39.06 259 GLN A N 1
ATOM 2016 C CA . GLN A 1 259 ? -56.647 3.431 50.996 1.00 39.06 259 GLN A CA 1
ATOM 2017 C C . GLN A 1 259 ? -57.829 3.158 50.036 1.00 39.06 259 GLN A C 1
ATOM 2019 O O . GLN A 1 259 ? -58.031 3.892 49.082 1.00 39.06 259 GLN A O 1
ATOM 2024 N N . SER A 1 260 ? -58.738 2.267 50.470 1.00 39.28 260 SER A N 1
ATOM 2025 C CA . SER A 1 260 ? -60.204 2.488 50.611 1.00 39.28 260 SER A CA 1
ATOM 2026 C C . SER A 1 260 ? -60.801 1.237 51.292 1.00 39.28 260 SER A C 1
ATOM 2028 O O . SER A 1 260 ? -60.687 0.152 50.744 1.00 39.28 260 SER A O 1
ATOM 2030 N N . ARG A 1 261 ? -61.122 1.192 52.594 1.00 42.44 261 ARG A N 1
ATOM 2031 C CA . ARG A 1 261 ? -62.329 1.659 53.315 1.00 42.44 261 ARG A CA 1
ATOM 2032 C C . ARG A 1 261 ? -63.682 1.317 52.649 1.00 42.44 261 ARG A C 1
ATOM 2034 O O . ARG A 1 261 ? -64.008 1.890 51.618 1.00 42.44 261 ARG A O 1
ATOM 2041 N N . LYS A 1 262 ? -64.488 0.564 53.421 1.00 41.22 262 LYS A N 1
ATOM 2042 C CA . LYS A 1 262 ? -65.959 0.373 53.425 1.00 41.22 262 LYS A CA 1
ATOM 2043 C C . LYS A 1 262 ? -66.520 -0.841 52.671 1.00 41.22 262 LYS A C 1
ATOM 2045 O O . LYS A 1 262 ? -66.301 -0.976 51.475 1.00 41.22 262 LYS A O 1
ATOM 2050 N N . GLY A 1 263 ? -67.334 -1.612 53.398 1.00 38.41 263 GLY A N 1
ATOM 2051 C CA . GLY A 1 263 ? -68.208 -2.678 52.914 1.00 38.41 263 GLY A CA 1
ATOM 2052 C C . GLY A 1 263 ? -68.168 -3.864 53.847 1.00 38.41 263 GLY A C 1
ATOM 2053 O O . GLY A 1 263 ? -67.584 -4.874 53.417 1.00 38.41 263 GLY A O 1
#

Radius of gyration: 26.34 Å; Cα contacts (8 Å, |Δi|>4): 268; chains: 1; bounding box: 96×32×79 Å

Foldseek 3Di:
DDDPLLVPFQLVLLQQLLLQCLVVVLASLVSLLVSLVVVCVVCVVVLLVLLVLLLLVLVCVVVLQVLCVVCVVPPPVSVVVVVVVCVVSVHDPCSNCVVVVVVVSVLVSQQVSLLLLQDDDPVSVVVSVVSHDPDPSNVVSPNRDQDDDPFRQNAADPPLPLLCLLLVLQLQLLQQRDDDHPDPVVNVVSVCCSRVVSNVVSVVSRVGGVSSSSSSNSNSVVSVVSSCVNNNSHNVDDDPPPPPPPPPDPDDDDDDDDDDDDD

pLDDT: mean 83.66, std 15.39, range [33.78, 97.31]

Mean predicted aligned error: 9.21 Å

Nearest PDB structures (foldseek):
  3wo7-assembly1_A  TM=8.473E-01  e=1.721E-10  Halalkalibacterium halodurans C-125
  3wo7-assembly2_B  TM=8.367E-01  e=5.895E-10  Halalkalibacterium halodurans C-125
  6al2-assembly2_B  TM=8.540E-01  e=4.098E-08  Escherichia coli
  3wvf-assembly1_A  TM=8.319E-01  e=5.773E-07  Escherichia coli UTI89

Sequence (263 aa):
MTDPWSLIVLNPVLNVLIALSSVLWGNFGLAIIALTVIVRLALLPLTLKQLKATKALQGMQPKIQELQKKYGKSQQKLQQEMKKLYAEAGVNPLGCLWPMLVQFPVWIALYQSIMRALATTPDSLLDLSQHLYSWPVVTQAIPCGSQFLWLNLGYPDSTLILAVIVGGTMWVQQKMVTGPSPDPRQQSMNRMMQMMMPLMFAVFTLMFPSGLALFWAVSNVIGIVIQYFVTGWGYLRPKPSTELAPVHGSKSATKSGRQSRKG